Protein AF-A0A553FBD7-F1 (afdb_monomer_lite)

Structure (mmCIF, N/CA/C/O backbone):
data_AF-A0A553FBD7-F1
#
_entry.id   AF-A0A553FBD7-F1
#
loop_
_atom_site.group_PDB
_atom_site.id
_atom_site.type_symbol
_atom_site.label_atom_id
_atom_site.label_alt_id
_atom_site.label_comp_id
_atom_site.label_asym_id
_atom_site.label_entity_id
_atom_site.label_seq_id
_atom_site.pdbx_PDB_ins_code
_atom_site.Cartn_x
_atom_site.Cartn_y
_atom_site.Cartn_z
_atom_site.occupancy
_atom_site.B_iso_or_equiv
_atom_site.auth_seq_id
_atom_site.auth_comp_id
_atom_site.auth_asym_id
_atom_site.auth_atom_id
_atom_site.pdbx_PDB_model_num
ATOM 1 N N . MET A 1 1 ? -15.400 4.401 -86.426 1.00 43.72 1 MET A N 1
ATOM 2 C CA . MET A 1 1 ? -14.652 5.672 -86.326 1.00 43.72 1 MET A CA 1
ATOM 3 C C . MET A 1 1 ? -15.330 6.534 -85.265 1.00 43.72 1 MET A C 1
ATOM 5 O O . MET A 1 1 ? -16.521 6.773 -85.391 1.00 43.72 1 MET A O 1
ATOM 9 N N . ARG A 1 2 ? -14.550 6.979 -84.272 1.00 41.03 2 ARG A N 1
ATOM 10 C CA . ARG A 1 2 ? -14.804 8.046 -83.282 1.00 41.03 2 ARG A CA 1
ATOM 11 C C . ARG A 1 2 ? -15.586 7.714 -81.992 1.00 41.03 2 ARG A C 1
ATOM 13 O O . ARG A 1 2 ? -16.807 7.752 -81.924 1.00 41.03 2 ARG A O 1
ATOM 20 N N . ASN A 1 3 ? -14.761 7.459 -80.977 1.00 48.88 3 ASN A N 1
ATOM 21 C CA . ASN A 1 3 ? -14.985 7.420 -79.533 1.00 48.88 3 ASN A CA 1
ATOM 22 C C . ASN A 1 3 ? -15.608 8.721 -78.999 1.00 48.88 3 ASN A C 1
ATOM 24 O O . ASN A 1 3 ? -15.299 9.779 -79.537 1.00 48.88 3 ASN A O 1
ATOM 28 N N . ASN A 1 4 ? -16.365 8.633 -77.898 1.00 48.78 4 ASN A N 1
ATOM 29 C CA . ASN A 1 4 ? -16.537 9.690 -76.889 1.00 48.78 4 ASN A CA 1
ATOM 30 C C . ASN A 1 4 ? -17.040 9.047 -75.580 1.00 48.78 4 ASN A C 1
ATOM 32 O O . ASN A 1 4 ? -18.238 9.015 -75.315 1.00 48.78 4 ASN A O 1
ATOM 36 N N . HIS A 1 5 ? -16.126 8.521 -74.759 1.00 49.16 5 HIS A N 1
ATOM 37 C CA . HIS A 1 5 ? -16.413 8.247 -73.350 1.00 49.16 5 HIS A CA 1
ATOM 38 C C . HIS A 1 5 ? -15.813 9.381 -72.526 1.00 49.16 5 HIS A C 1
ATOM 40 O O . HIS A 1 5 ? -14.597 9.551 -72.460 1.00 49.16 5 HIS A O 1
ATOM 46 N N . LEU A 1 6 ? -16.711 10.194 -71.972 1.00 50.50 6 LEU A N 1
ATOM 47 C CA . LEU A 1 6 ? -16.426 11.280 -71.048 1.00 50.50 6 LEU A CA 1
ATOM 48 C C . LEU A 1 6 ? -15.720 10.688 -69.820 1.00 50.50 6 LEU A C 1
ATOM 50 O O . LEU A 1 6 ? -16.296 9.889 -69.083 1.00 50.50 6 LEU A O 1
ATOM 54 N N . GLY A 1 7 ? -14.446 11.035 -69.651 1.00 51.56 7 GLY A N 1
ATOM 55 C CA . GLY A 1 7 ? -13.654 10.629 -68.502 1.00 51.56 7 GLY A CA 1
ATOM 56 C C . GLY A 1 7 ? -14.164 11.307 -67.236 1.00 51.56 7 GLY A C 1
ATOM 57 O O . GLY A 1 7 ? -14.225 12.530 -67.166 1.00 51.56 7 GLY A O 1
ATOM 58 N N . SER A 1 8 ? -14.486 10.507 -66.225 1.00 52.03 8 SER A N 1
ATOM 59 C CA . SER A 1 8 ? -14.635 10.968 -64.848 1.00 52.03 8 SER A CA 1
ATOM 60 C C . SER A 1 8 ? -13.711 10.119 -63.984 1.00 52.03 8 SER A C 1
ATOM 62 O O . SER A 1 8 ? -14.117 9.115 -63.406 1.00 52.03 8 SER A O 1
ATOM 64 N N . PHE A 1 9 ? -12.426 10.477 -63.969 1.00 52.34 9 PHE A N 1
ATOM 65 C CA . PHE A 1 9 ? -11.450 9.889 -63.055 1.00 52.34 9 PHE A CA 1
ATOM 66 C C . PHE A 1 9 ? -11.519 10.683 -61.746 1.00 52.34 9 PHE A C 1
ATOM 68 O O . PHE A 1 9 ? -10.918 11.747 -61.610 1.00 52.34 9 PHE A O 1
ATOM 75 N N . LEU A 1 10 ? -12.332 10.200 -60.806 1.00 50.22 10 LEU A N 1
ATOM 76 C CA . LEU A 1 10 ? -12.401 10.739 -59.452 1.00 50.22 10 LEU A CA 1
ATOM 77 C C . LEU A 1 10 ? -11.116 10.315 -58.717 1.00 50.22 10 LEU A C 1
ATOM 79 O O . LEU A 1 10 ? -10.995 9.181 -58.258 1.00 50.22 10 LEU A O 1
ATOM 83 N N . LEU A 1 11 ? -10.120 11.201 -58.672 1.00 54.59 11 LEU A N 1
ATOM 84 C CA . LEU A 1 11 ? -8.867 10.971 -57.955 1.00 54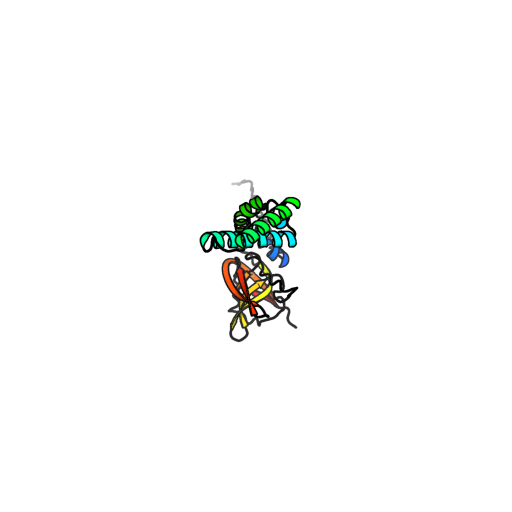.59 11 LEU A CA 1
ATOM 85 C C . LEU A 1 11 ? -9.118 11.140 -56.447 1.00 54.59 11 LEU A C 1
ATOM 87 O O . LEU A 1 11 ? -9.172 12.255 -55.931 1.00 54.59 11 LEU A O 1
ATOM 91 N N . LEU A 1 12 ? -9.308 10.025 -55.742 1.00 52.56 12 LEU A N 1
ATOM 92 C CA . LEU A 1 12 ? -9.477 9.993 -54.290 1.00 52.56 12 LEU A CA 1
ATOM 93 C C . LEU A 1 12 ? -8.092 10.129 -53.632 1.00 52.56 12 LEU A C 1
ATOM 95 O O . LEU A 1 12 ? -7.373 9.149 -53.447 1.00 52.56 12 LEU A O 1
ATOM 99 N N . VAL A 1 13 ? -7.678 11.365 -53.341 1.00 57.38 13 VAL A N 1
ATOM 100 C CA . VAL A 1 13 ? -6.434 11.652 -52.610 1.00 57.38 13 VAL A CA 1
ATOM 101 C C . VAL A 1 13 ? -6.654 11.315 -51.134 1.00 57.38 13 VAL A C 1
ATOM 103 O O . VAL A 1 13 ? -7.281 12.071 -50.395 1.00 57.38 13 VAL A O 1
ATOM 106 N N . LEU A 1 14 ? -6.159 10.152 -50.710 1.00 58.09 14 LEU A N 1
ATOM 107 C CA . LEU A 1 14 ? -6.142 9.731 -49.311 1.00 58.09 14 LEU A CA 1
ATOM 108 C C . LEU A 1 14 ? -5.058 10.541 -48.571 1.00 58.09 14 LEU A C 1
ATOM 110 O O . LEU A 1 14 ? -3.871 10.230 -48.647 1.00 58.09 14 LEU A O 1
ATOM 114 N N . LEU A 1 15 ? -5.452 11.620 -47.892 1.00 56.50 15 LEU A N 1
ATOM 115 C CA . LEU A 1 15 ? -4.576 12.374 -46.991 1.00 56.50 15 LEU A CA 1
ATOM 116 C C . LEU A 1 15 ? -4.227 11.494 -45.782 1.00 56.50 15 LEU A C 1
ATOM 118 O O . LEU A 1 15 ? -5.015 11.361 -44.848 1.00 56.50 15 LEU A O 1
ATOM 122 N N . ALA A 1 16 ? -3.041 10.885 -45.800 1.00 52.69 16 ALA A N 1
ATOM 123 C CA . ALA A 1 16 ? -2.461 10.248 -44.625 1.00 52.69 16 ALA A CA 1
ATOM 124 C C . ALA A 1 16 ? -2.089 11.341 -43.611 1.00 52.69 16 ALA A C 1
ATOM 126 O O . ALA A 1 16 ? -1.049 11.986 -43.728 1.00 52.69 16 ALA A O 1
ATOM 127 N N . ILE A 1 17 ? -2.965 11.587 -42.636 1.00 66.38 17 ILE A N 1
ATOM 128 C CA . ILE A 1 17 ? -2.656 12.457 -41.500 1.00 66.38 17 ILE A CA 1
ATOM 129 C C . ILE A 1 17 ? -1.634 11.706 -40.634 1.00 66.38 17 ILE A C 1
ATOM 131 O O . ILE A 1 17 ? -1.965 10.626 -40.134 1.00 66.38 17 ILE A O 1
ATOM 135 N N . PRO A 1 18 ? -0.405 12.219 -40.438 1.00 54.97 18 PRO A N 1
ATOM 136 C CA . PRO A 1 18 ? 0.529 11.598 -39.514 1.00 54.97 18 PRO A CA 1
ATOM 137 C C . PRO A 1 18 ? -0.070 11.664 -38.108 1.00 54.97 18 PRO A C 1
ATOM 139 O O . PRO A 1 18 ? -0.350 12.743 -37.585 1.00 54.97 18 PRO A O 1
ATOM 142 N N . GLN A 1 19 ? -0.295 10.502 -37.494 1.00 54.84 19 GLN A N 1
ATOM 143 C CA . GLN A 1 19 ? -0.687 10.440 -36.093 1.00 54.84 19 GLN A CA 1
ATOM 144 C C . GLN A 1 19 ? 0.526 10.832 -35.248 1.00 54.84 19 GLN A C 1
ATOM 146 O O . GLN A 1 19 ? 1.432 10.030 -35.019 1.00 54.84 19 GLN A O 1
ATOM 151 N N . ILE A 1 20 ? 0.565 12.093 -34.818 1.00 54.62 20 ILE A N 1
ATOM 152 C CA . ILE A 1 20 ? 1.552 12.575 -33.853 1.00 54.62 20 ILE A CA 1
ATOM 153 C C . ILE A 1 20 ? 1.262 11.855 -32.535 1.00 54.62 20 ILE A C 1
ATOM 155 O O . ILE A 1 20 ? 0.329 12.194 -31.810 1.00 54.62 20 ILE A O 1
ATOM 159 N N . SER A 1 21 ? 2.049 10.821 -32.244 1.00 56.66 21 SER A N 1
ATOM 160 C CA . SER A 1 21 ? 2.042 10.174 -30.936 1.00 56.66 21 SER A CA 1
ATOM 161 C C . SER A 1 21 ? 2.713 11.120 -29.947 1.00 56.66 21 SER A C 1
ATOM 163 O O . SER A 1 21 ? 3.937 11.239 -29.924 1.00 56.66 21 SER A O 1
ATOM 165 N N . PHE A 1 22 ? 1.919 11.837 -29.154 1.00 57.38 22 PHE A N 1
ATOM 166 C CA . PHE A 1 22 ? 2.447 12.621 -28.044 1.00 57.38 22 PHE A CA 1
ATOM 167 C C . PHE A 1 22 ? 3.024 11.659 -27.004 1.00 57.38 22 PHE A C 1
ATOM 169 O O . PHE A 1 22 ? 2.287 10.899 -26.372 1.00 57.38 22 PHE A O 1
ATOM 176 N N . ALA A 1 23 ? 4.346 11.683 -26.831 1.00 63.72 23 ALA A N 1
ATOM 177 C CA . ALA A 1 23 ? 4.987 10.995 -25.721 1.00 63.72 23 ALA A CA 1
ATOM 178 C C . ALA A 1 23 ? 4.385 11.536 -24.415 1.00 63.72 23 ALA A C 1
ATOM 180 O O . ALA A 1 23 ? 4.470 12.731 -24.129 1.00 63.72 23 ALA A O 1
ATOM 181 N N . THR A 1 24 ? 3.718 10.668 -23.654 1.00 69.81 24 THR A N 1
ATOM 182 C CA . THR A 1 24 ? 3.131 11.045 -22.362 1.00 69.81 24 THR A CA 1
ATOM 183 C C . THR A 1 24 ? 4.272 11.376 -21.401 1.00 69.81 24 THR A C 1
ATOM 185 O O . THR A 1 24 ? 5.220 10.594 -21.282 1.00 69.81 24 THR A O 1
ATOM 188 N N . SER A 1 25 ? 4.213 12.535 -20.739 1.00 85.44 25 SER A N 1
ATOM 189 C CA . SER A 1 25 ? 5.242 12.906 -19.763 1.00 85.44 25 SER A CA 1
ATOM 190 C C . SER A 1 25 ? 5.212 11.956 -18.562 1.00 85.44 25 SER A C 1
ATOM 192 O O . SER A 1 25 ? 4.173 11.374 -18.253 1.00 85.44 25 SER A O 1
ATOM 194 N N . SER A 1 26 ? 6.330 11.819 -17.843 1.00 89.81 26 SER A N 1
ATOM 195 C CA . SER A 1 26 ? 6.389 10.964 -16.645 1.00 89.81 26 SER A CA 1
ATOM 196 C C . SER A 1 26 ? 5.284 11.286 -15.630 1.00 89.81 26 SER A C 1
ATOM 198 O O . SER A 1 26 ? 4.612 10.387 -15.124 1.00 89.81 26 SER A O 1
ATOM 200 N N . GLU A 1 27 ? 5.045 12.574 -15.370 1.00 92.25 27 GLU A N 1
ATOM 201 C CA . GLU A 1 27 ? 4.007 13.009 -14.432 1.00 92.25 27 GLU A CA 1
ATOM 202 C C . GLU A 1 27 ? 2.607 12.597 -14.902 1.00 92.25 27 GLU A C 1
ATOM 204 O O . GLU A 1 27 ? 1.808 12.084 -14.119 1.00 92.25 27 GLU A O 1
ATOM 209 N N . GLN A 1 28 ? 2.326 12.752 -16.198 1.00 90.88 28 GLN A N 1
ATOM 210 C CA . GLN A 1 28 ? 1.065 12.299 -16.780 1.00 90.88 28 GLN A CA 1
ATOM 211 C C . GLN A 1 28 ? 0.923 10.777 -16.695 1.00 90.88 28 GLN A C 1
ATOM 213 O O . GLN A 1 28 ? -0.177 10.294 -16.432 1.00 90.88 28 GLN A O 1
ATOM 218 N N . THR A 1 29 ? 2.005 10.013 -16.878 1.00 93.69 29 THR A N 1
ATOM 219 C CA . THR A 1 29 ? 1.955 8.554 -16.730 1.00 93.69 29 THR A CA 1
ATOM 220 C C . THR A 1 29 ? 1.566 8.166 -15.304 1.00 93.69 29 THR A C 1
ATOM 222 O O . THR A 1 29 ? 0.613 7.409 -15.137 1.00 93.69 29 THR A O 1
ATOM 225 N N . TRP A 1 30 ? 2.211 8.732 -14.275 1.00 96.25 30 TRP A N 1
ATOM 226 C CA . TRP A 1 30 ? 1.876 8.455 -12.869 1.00 96.25 30 TRP A CA 1
ATOM 227 C C . TRP A 1 30 ? 0.417 8.762 -12.523 1.00 96.25 30 TRP A C 1
ATOM 229 O O . TRP A 1 30 ? -0.231 7.986 -11.813 1.00 96.25 30 TRP A O 1
ATOM 239 N N . GLN A 1 31 ? -0.111 9.876 -13.036 1.00 94.38 31 GLN A N 1
ATOM 240 C CA . GLN A 1 31 ? -1.514 10.249 -12.855 1.00 94.38 31 GLN A CA 1
ATOM 241 C C . GLN A 1 31 ? -2.451 9.244 -13.531 1.00 94.38 31 GLN A C 1
ATOM 243 O O . GLN A 1 31 ? -3.414 8.797 -12.909 1.00 94.38 31 GLN A O 1
ATOM 248 N N . LYS A 1 32 ? -2.131 8.832 -14.763 1.00 94.62 32 LYS A N 1
ATOM 249 C CA . LYS A 1 32 ? -2.925 7.866 -15.528 1.00 94.62 32 LYS A CA 1
ATOM 250 C C . LYS A 1 32 ? -2.860 6.438 -14.988 1.00 94.62 32 LYS A C 1
ATOM 252 O O . LYS A 1 32 ? -3.741 5.658 -15.327 1.00 94.62 32 LYS A O 1
ATOM 257 N N . LEU A 1 33 ? -1.889 6.065 -14.152 1.00 95.81 33 LEU A N 1
ATOM 258 C CA . LEU A 1 33 ? -1.901 4.735 -13.524 1.00 95.81 33 LEU A CA 1
ATOM 259 C C . LEU A 1 33 ? -3.119 4.531 -12.609 1.00 95.81 33 LEU A C 1
ATOM 261 O O . LEU A 1 33 ? -3.539 3.393 -12.393 1.00 95.81 33 LEU A O 1
ATOM 265 N N . ARG A 1 34 ? -3.702 5.608 -12.068 1.00 94.50 34 ARG A N 1
ATOM 266 C CA . ARG A 1 34 ? -4.952 5.505 -11.314 1.00 94.50 34 ARG A CA 1
ATOM 267 C C . ARG A 1 34 ? -6.128 5.397 -12.289 1.00 94.50 34 ARG A C 1
ATOM 269 O O . ARG A 1 34 ? -6.266 6.257 -13.159 1.00 94.50 34 ARG A O 1
ATOM 276 N N . PRO A 1 35 ? -6.996 4.386 -12.151 1.00 92.25 35 PRO A N 1
ATOM 277 C CA . PRO A 1 35 ? -8.211 4.317 -12.942 1.00 92.25 35 PRO A CA 1
ATOM 278 C C . PRO A 1 35 ? -9.199 5.400 -12.519 1.00 92.25 35 PRO A C 1
ATOM 280 O O . PRO A 1 35 ? -9.228 5.839 -11.366 1.00 92.25 35 PRO A O 1
ATOM 283 N N . ASN A 1 36 ? -10.071 5.775 -13.449 1.00 90.06 36 ASN A N 1
ATOM 284 C CA . ASN A 1 36 ? -11.226 6.597 -13.133 1.00 90.06 36 ASN A CA 1
ATOM 285 C C . ASN A 1 36 ? -12.314 5.724 -12.490 1.00 90.06 36 ASN A C 1
ATOM 287 O O . ASN A 1 36 ? -13.050 5.020 -13.181 1.00 90.06 36 ASN A O 1
ATOM 291 N N . LEU A 1 37 ? -12.388 5.739 -11.161 1.00 89.06 37 LEU A N 1
ATOM 292 C CA . LEU A 1 37 ? -13.412 5.034 -10.393 1.00 89.06 37 LEU A CA 1
ATOM 293 C C . LEU A 1 37 ? -14.441 6.021 -9.855 1.00 89.06 37 LEU A C 1
ATOM 295 O O . LEU A 1 37 ? -14.104 7.144 -9.478 1.00 89.06 37 LEU A O 1
ATOM 299 N N . ALA A 1 38 ? -15.694 5.576 -9.756 1.00 88.88 38 ALA A N 1
ATOM 300 C CA . ALA A 1 38 ? -16.724 6.358 -9.091 1.00 88.88 38 ALA A CA 1
ATOM 301 C C . ALA A 1 38 ? -16.301 6.656 -7.638 1.00 88.88 38 ALA A C 1
ATOM 303 O O . ALA A 1 38 ? -15.840 5.743 -6.938 1.00 88.88 38 ALA A O 1
ATOM 304 N N . PRO A 1 39 ? -16.455 7.905 -7.162 1.00 88.56 39 PRO A N 1
ATOM 305 C CA . PRO A 1 39 ? -16.140 8.235 -5.784 1.00 88.56 39 PRO A CA 1
ATOM 306 C C . PRO A 1 39 ? -17.033 7.421 -4.846 1.00 88.56 39 PRO A C 1
ATOM 308 O O . PRO A 1 39 ? -18.216 7.205 -5.115 1.00 88.56 39 PRO A O 1
ATOM 311 N N . PHE A 1 40 ? -16.470 6.982 -3.726 1.00 91.25 40 PHE A N 1
ATOM 312 C CA . PHE A 1 40 ? -17.224 6.340 -2.657 1.00 91.25 40 PHE A CA 1
ATOM 313 C C . PHE A 1 40 ? -17.091 7.152 -1.373 1.00 91.25 40 PHE A C 1
ATOM 315 O O . PHE A 1 40 ? -16.067 7.799 -1.135 1.00 91.25 40 PHE A O 1
ATOM 322 N N . ASN A 1 41 ? -18.138 7.123 -0.549 1.00 92.75 41 ASN A N 1
ATOM 323 C CA . ASN A 1 41 ? -18.107 7.784 0.744 1.00 92.75 41 ASN A CA 1
ATOM 324 C C . ASN A 1 41 ? -17.198 7.008 1.701 1.00 92.75 41 ASN A C 1
ATOM 326 O O . ASN A 1 41 ? -17.392 5.814 1.929 1.00 92.75 41 ASN A O 1
ATOM 330 N N . ASP A 1 42 ? -16.228 7.708 2.270 1.00 95.19 42 ASP A N 1
ATOM 331 C CA . ASP A 1 42 ? -15.305 7.178 3.259 1.00 95.19 42 ASP A CA 1
ATOM 332 C C . ASP A 1 42 ? -15.442 8.021 4.534 1.00 95.19 42 ASP A C 1
ATOM 334 O O . ASP A 1 42 ? -14.772 9.050 4.662 1.00 95.19 42 ASP A O 1
ATOM 338 N N . PRO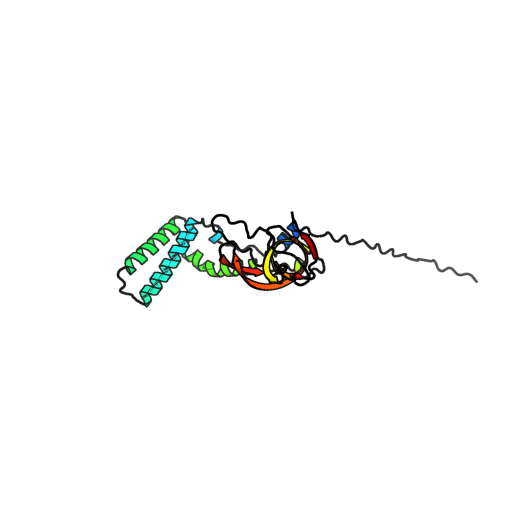 A 1 43 ? -16.335 7.633 5.463 1.00 95.88 43 PRO A N 1
ATOM 339 C CA . PRO A 1 43 ? -16.631 8.439 6.645 1.00 95.88 43 PRO A CA 1
ATOM 340 C C . PRO A 1 43 ? -15.419 8.596 7.573 1.00 95.88 43 PRO A C 1
ATOM 342 O O . PRO A 1 43 ? -15.354 9.556 8.331 1.00 95.88 43 PRO A O 1
ATOM 345 N N . PHE A 1 44 ? -14.416 7.718 7.476 1.00 96.62 44 PHE A N 1
ATOM 346 C CA . PHE A 1 44 ? -13.196 7.822 8.277 1.00 96.62 44 PHE A CA 1
ATOM 347 C C . PHE A 1 44 ? -12.304 8.992 7.847 1.00 96.62 44 PHE A C 1
ATOM 349 O O . PHE A 1 44 ? -11.514 9.467 8.653 1.00 96.62 44 PHE A O 1
ATOM 356 N N . LYS A 1 45 ? -12.428 9.490 6.606 1.00 94.81 45 LYS A N 1
ATOM 357 C CA . LYS A 1 45 ? -11.678 10.676 6.144 1.00 94.81 45 LYS A CA 1
ATOM 358 C C . LYS A 1 45 ? -12.146 11.981 6.785 1.00 94.81 45 LYS A C 1
ATOM 360 O O . LYS A 1 45 ? -11.462 12.989 6.658 1.00 94.81 45 LYS A O 1
ATOM 365 N N . GLN A 1 46 ? -13.321 11.975 7.408 1.00 94.12 46 GLN A N 1
ATOM 366 C CA . GLN A 1 46 ? -13.886 13.141 8.089 1.00 94.12 46 GLN A CA 1
ATOM 367 C C . GLN A 1 46 ? -13.427 13.226 9.550 1.00 94.12 46 GLN A C 1
ATOM 369 O O . GLN A 1 46 ? -13.654 14.244 10.196 1.00 94.12 46 GLN A O 1
ATOM 374 N N . LEU A 1 47 ? -12.792 12.168 10.062 1.00 96.19 47 LEU A N 1
ATOM 375 C CA . LEU A 1 47 ? -12.288 12.108 11.425 1.00 96.19 47 LEU A CA 1
ATOM 376 C C . LEU A 1 47 ? -10.889 12.716 11.506 1.00 96.19 47 LEU A C 1
ATOM 378 O O . LEU A 1 47 ? -10.045 12.519 10.630 1.00 96.19 47 LEU A O 1
ATOM 382 N N . THR A 1 48 ? -10.639 13.431 12.594 1.00 96.50 48 THR A N 1
ATOM 383 C CA . THR A 1 48 ? -9.297 13.877 12.974 1.00 96.50 48 THR A CA 1
ATOM 384 C C . THR A 1 48 ? -8.466 12.708 13.511 1.00 96.50 48 THR A C 1
ATOM 386 O O . THR A 1 48 ? -9.011 11.669 13.885 1.00 96.50 48 THR A O 1
ATOM 389 N N . GLN A 1 49 ? -7.142 12.873 13.590 1.00 93.81 49 GLN A N 1
ATOM 390 C CA . GLN A 1 49 ? -6.271 11.832 14.145 1.00 93.81 49 GLN A CA 1
ATOM 391 C C . GLN A 1 49 ? -6.659 11.433 15.586 1.00 93.81 49 GLN A C 1
ATOM 393 O O . GLN A 1 49 ? -6.840 10.239 15.801 1.00 93.81 49 GLN A O 1
ATOM 398 N N . PRO A 1 50 ? -6.910 12.366 16.533 1.00 96.00 50 PRO A N 1
ATOM 399 C CA . PRO A 1 50 ? -7.365 11.990 17.876 1.00 96.00 50 PRO A CA 1
ATOM 400 C C . PRO A 1 50 ? -8.664 11.175 17.873 1.00 96.00 50 PRO A C 1
ATOM 402 O O . PRO A 1 50 ? -8.783 10.196 18.594 1.00 96.00 50 PRO A O 1
ATOM 405 N N . GLN A 1 51 ? -9.616 11.516 17.000 1.00 97.00 51 GLN A N 1
ATOM 406 C CA . GLN A 1 51 ? -10.878 10.777 16.877 1.00 97.00 51 GLN A CA 1
ATOM 407 C C . GLN A 1 51 ? -10.684 9.367 16.306 1.00 97.00 51 GLN A C 1
ATOM 409 O O . GLN A 1 51 ? -11.401 8.440 16.683 1.00 97.00 51 GLN A O 1
ATOM 414 N N . LEU A 1 52 ? -9.729 9.192 15.386 1.00 96.25 52 LEU A N 1
ATOM 415 C CA . LEU A 1 52 ? -9.339 7.872 14.891 1.00 96.25 52 LEU A CA 1
ATOM 416 C C . LEU A 1 52 ? -8.655 7.047 15.984 1.00 96.25 52 LEU A C 1
ATOM 418 O O . LEU A 1 52 ? -8.932 5.851 16.085 1.00 96.25 52 LEU A O 1
ATOM 422 N N . ASP A 1 53 ? -7.809 7.676 16.800 1.00 95.94 53 ASP A N 1
ATOM 423 C CA . ASP A 1 53 ? -7.125 7.028 17.921 1.00 95.94 53 ASP A CA 1
ATOM 424 C C . ASP A 1 53 ? -8.135 6.580 18.989 1.00 95.94 53 ASP A C 1
ATOM 426 O O . ASP A 1 53 ? -8.111 5.422 19.410 1.00 95.94 53 ASP A O 1
ATOM 430 N N . ASP A 1 54 ? -9.089 7.443 19.347 1.00 97.12 54 ASP A N 1
ATOM 431 C CA . ASP A 1 54 ? -10.182 7.136 20.276 1.00 97.12 54 ASP A CA 1
ATOM 432 C C . ASP A 1 54 ? -11.078 6.008 19.750 1.00 97.12 54 ASP A C 1
ATOM 434 O O . ASP A 1 54 ? -11.402 5.069 20.479 1.00 97.12 54 ASP A O 1
ATOM 438 N N . LEU A 1 55 ? -11.440 6.034 18.462 1.00 97.06 55 LEU A N 1
ATOM 439 C CA . LEU A 1 55 ? -12.190 4.945 17.833 1.00 97.06 55 LEU A CA 1
ATOM 440 C C . LEU A 1 55 ? -11.395 3.630 17.846 1.00 97.06 55 LEU A C 1
ATOM 442 O O . LEU A 1 55 ? -11.961 2.565 18.098 1.00 97.06 55 LEU A O 1
ATOM 446 N N . GLY A 1 56 ? -10.088 3.692 17.582 1.00 95.94 56 GLY A N 1
ATOM 447 C CA . GLY A 1 56 ? -9.191 2.542 17.670 1.00 95.94 56 GLY A CA 1
ATOM 448 C C . GLY A 1 56 ? -9.139 1.971 19.085 1.00 95.94 56 GLY A C 1
ATOM 449 O O . GLY A 1 56 ? -9.259 0.759 19.271 1.00 95.94 56 GLY A O 1
ATOM 450 N N . TYR A 1 57 ? -9.047 2.843 20.089 1.00 97.38 57 TYR A N 1
ATOM 451 C CA . TYR A 1 57 ? -9.052 2.446 21.489 1.00 97.38 57 TYR A CA 1
ATOM 452 C C . TYR A 1 57 ? -10.393 1.838 21.920 1.00 97.38 57 TYR A C 1
ATOM 454 O O . TYR A 1 57 ? -10.413 0.824 22.619 1.00 97.38 57 TYR A O 1
ATOM 462 N N . PHE A 1 58 ? -11.515 2.380 21.439 1.00 97.50 58 PHE A N 1
ATOM 463 C CA . PHE A 1 58 ? -12.842 1.801 21.649 1.00 97.50 58 PHE A CA 1
ATOM 464 C C . PHE A 1 58 ? -12.936 0.369 21.103 1.00 97.50 58 PHE A C 1
ATOM 466 O O . PHE A 1 58 ? -13.451 -0.525 21.780 1.00 97.50 58 PHE A O 1
ATOM 473 N N . VAL A 1 59 ? -12.427 0.128 19.890 1.00 96.19 59 VAL A N 1
ATOM 474 C CA . VAL A 1 59 ? -12.403 -1.216 19.290 1.00 96.19 59 VAL A CA 1
ATOM 475 C C . VAL A 1 59 ? -11.559 -2.172 20.130 1.00 96.19 59 VAL A C 1
ATOM 477 O O . VAL A 1 59 ? -12.039 -3.255 20.452 1.00 96.19 59 VAL A O 1
ATOM 480 N N . ALA A 1 60 ? -10.359 -1.758 20.547 1.00 96.50 60 ALA A N 1
ATOM 481 C CA . ALA A 1 60 ? -9.487 -2.584 21.381 1.00 96.50 60 ALA A CA 1
ATOM 482 C C . ALA A 1 60 ? -10.156 -2.961 22.716 1.00 96.50 60 ALA A C 1
ATOM 484 O O . ALA A 1 60 ? -10.185 -4.132 23.084 1.00 96.50 60 ALA A O 1
ATOM 485 N N . LEU A 1 61 ? -10.792 -1.995 23.395 1.00 97.06 61 LEU A N 1
ATOM 486 C CA . LEU A 1 61 ? -11.578 -2.264 24.604 1.00 97.06 61 LEU A CA 1
ATOM 487 C C . LEU A 1 61 ? -12.713 -3.261 24.344 1.00 97.06 61 LEU A C 1
ATOM 489 O O . LEU A 1 61 ? -12.955 -4.140 25.166 1.00 97.06 61 LEU A O 1
ATOM 493 N N . SER A 1 62 ? -13.405 -3.134 23.210 1.00 95.75 62 SER A N 1
ATOM 494 C CA . SER A 1 62 ? -14.509 -4.027 22.838 1.00 95.75 62 SER A CA 1
ATOM 495 C C . SER A 1 62 ? -14.037 -5.475 22.658 1.00 95.75 62 SER A C 1
ATOM 497 O O . SER A 1 62 ? -14.699 -6.410 23.117 1.00 95.75 62 SER A O 1
ATOM 499 N N . GLU A 1 63 ? -12.886 -5.658 22.007 1.00 95.69 63 GLU A N 1
ATOM 500 C CA . GLU A 1 63 ? -12.251 -6.962 21.794 1.00 95.69 63 GLU A CA 1
ATOM 501 C C . GLU A 1 63 ? -11.775 -7.570 23.123 1.00 95.69 63 GLU A C 1
ATOM 503 O O . GLU A 1 63 ? -12.108 -8.721 23.418 1.00 95.69 63 GLU A O 1
ATOM 508 N N . ASP A 1 64 ? -11.101 -6.782 23.967 1.00 95.69 64 ASP A N 1
ATOM 509 C CA . ASP A 1 64 ? -10.641 -7.205 25.295 1.00 95.69 64 ASP A CA 1
ATOM 510 C C . ASP A 1 64 ? -11.807 -7.624 26.201 1.00 95.69 64 ASP A C 1
ATOM 512 O O . ASP A 1 64 ? -11.759 -8.679 26.836 1.00 95.69 64 ASP A O 1
ATOM 516 N N . ILE A 1 65 ? -12.877 -6.823 26.253 1.00 97.25 65 ILE A N 1
ATOM 517 C CA . ILE A 1 65 ? -14.077 -7.122 27.047 1.00 97.25 65 ILE A CA 1
ATOM 518 C C . ILE A 1 65 ? -14.699 -8.439 26.580 1.00 97.25 65 ILE A C 1
ATOM 520 O O . ILE A 1 65 ? -14.939 -9.314 27.410 1.00 97.25 65 ILE A O 1
ATOM 524 N N . THR A 1 66 ? -14.897 -8.608 25.268 1.00 96.56 66 THR A N 1
ATOM 525 C CA . THR A 1 66 ? -15.480 -9.831 24.691 1.00 96.56 66 THR A CA 1
ATOM 526 C C . THR A 1 66 ? -14.635 -11.062 25.034 1.00 96.56 66 THR A C 1
ATOM 528 O O . THR A 1 66 ? -15.159 -12.102 25.444 1.00 96.56 66 THR A O 1
ATOM 531 N N . LEU A 1 67 ? -13.309 -10.947 24.908 1.00 96.19 67 LEU A N 1
ATOM 532 C CA . LEU A 1 67 ? -12.378 -12.021 25.238 1.00 96.19 67 LEU A CA 1
ATOM 533 C C . LEU A 1 67 ? -12.448 -12.385 26.727 1.00 96.19 67 LEU A C 1
ATOM 535 O O . LEU A 1 67 ? -12.608 -13.560 27.066 1.00 96.19 67 LEU A O 1
ATOM 539 N N . ILE A 1 68 ? -12.387 -11.391 27.617 1.00 96.50 68 ILE A N 1
ATOM 540 C CA . ILE A 1 68 ? -12.447 -11.586 29.071 1.00 96.50 68 ILE A CA 1
ATOM 541 C C . ILE A 1 68 ? -13.783 -12.196 29.490 1.00 96.50 68 ILE A C 1
ATOM 543 O O . ILE A 1 68 ? -13.792 -13.114 30.303 1.00 96.50 68 ILE A O 1
ATOM 547 N N . GLU A 1 69 ? -14.907 -11.744 28.938 1.00 96.12 69 GLU A N 1
ATOM 548 C CA . GLU A 1 69 ? -16.220 -12.329 29.230 1.00 96.12 69 GLU A CA 1
ATOM 549 C C . GLU A 1 69 ? -16.277 -13.816 28.879 1.00 96.12 69 GLU A C 1
ATOM 551 O O . GLU A 1 69 ? -16.859 -14.604 29.625 1.00 96.12 69 GLU A O 1
ATOM 556 N N . SER A 1 70 ? -15.628 -14.209 27.780 1.00 95.75 70 SER A N 1
ATOM 557 C CA . SER A 1 70 ? -15.590 -15.604 27.343 1.00 95.75 70 SER A CA 1
ATOM 558 C C . SER A 1 70 ? -14.630 -16.487 28.154 1.00 95.75 70 SER A C 1
ATOM 560 O O . SER A 1 70 ? -14.921 -17.663 28.363 1.00 95.75 70 SER A O 1
ATOM 562 N N . GLN A 1 71 ? -13.498 -15.948 28.625 1.00 96.06 71 GLN A N 1
ATOM 563 C CA . GLN A 1 71 ? -12.413 -16.742 29.228 1.00 96.06 71 GLN A CA 1
ATOM 564 C C . GLN A 1 71 ? -12.276 -16.574 30.745 1.00 96.06 71 GLN A C 1
ATOM 566 O O . GLN A 1 71 ? -11.856 -17.495 31.444 1.00 96.06 71 GLN A O 1
ATOM 571 N N . ALA A 1 72 ? -12.605 -15.397 31.268 1.00 94.56 72 ALA A N 1
ATOM 572 C CA . ALA A 1 72 ? -12.424 -15.016 32.663 1.00 94.56 72 ALA A CA 1
ATOM 573 C C . ALA A 1 72 ? -13.551 -14.071 33.135 1.00 94.56 72 ALA A C 1
ATOM 575 O O . ALA A 1 72 ? -13.277 -12.947 33.560 1.00 94.56 72 ALA A O 1
ATOM 576 N N . PRO A 1 73 ? -14.824 -14.512 33.132 1.00 90.06 73 PRO A N 1
ATOM 577 C CA . PRO A 1 73 ? -15.972 -13.649 33.438 1.00 90.06 73 PRO A CA 1
ATOM 578 C C . PRO A 1 73 ? -15.931 -13.029 34.847 1.00 90.06 73 PRO A C 1
ATOM 580 O O . PRO A 1 73 ? -16.528 -11.984 35.085 1.00 90.06 73 PRO A O 1
ATOM 583 N N . ASN A 1 74 ? -15.183 -13.634 35.777 1.00 93.81 74 ASN A N 1
ATOM 584 C CA . ASN A 1 74 ? -14.976 -13.130 37.141 1.00 93.81 74 ASN A CA 1
ATOM 585 C C . ASN A 1 74 ? -13.750 -12.203 37.276 1.00 93.81 74 ASN A C 1
ATOM 587 O O . ASN A 1 74 ? -13.290 -11.930 38.390 1.00 93.81 74 ASN A O 1
ATOM 591 N N . TYR A 1 75 ? -13.169 -11.747 36.164 1.00 94.75 75 TYR A N 1
ATOM 592 C CA . TYR A 1 75 ? -12.032 -10.837 36.185 1.00 94.75 75 TYR A CA 1
ATOM 593 C C . TYR A 1 75 ? -12.415 -9.504 36.839 1.00 94.75 75 TYR A C 1
ATOM 595 O O . TYR A 1 75 ? -13.292 -8.782 36.369 1.00 94.75 75 TYR A O 1
ATOM 603 N N . LYS A 1 76 ? -11.720 -9.151 37.928 1.00 95.19 76 LYS A N 1
ATOM 604 C CA . LYS A 1 76 ? -12.088 -8.023 38.803 1.00 95.19 76 LYS A CA 1
ATOM 605 C C . LYS A 1 76 ? -12.171 -6.666 38.095 1.00 95.19 76 LYS A C 1
ATOM 607 O O . LYS A 1 76 ? -12.923 -5.814 38.553 1.00 95.19 76 LYS A O 1
ATOM 612 N N . LYS A 1 77 ? -11.413 -6.454 37.011 1.00 94.38 77 LYS A N 1
ATOM 613 C CA . LYS A 1 77 ? -11.414 -5.181 36.268 1.00 94.38 77 LYS A CA 1
ATOM 614 C C . LYS A 1 77 ? -12.414 -5.137 35.110 1.00 94.38 77 LYS A C 1
ATOM 616 O O . LYS A 1 77 ? -12.542 -4.095 34.479 1.00 94.38 77 LYS A O 1
ATOM 621 N N . LEU A 1 78 ? -13.143 -6.219 34.827 1.00 94.88 78 LEU A N 1
ATOM 622 C CA . LEU A 1 78 ? -14.135 -6.234 33.746 1.00 94.88 78 LEU A CA 1
ATOM 623 C C . LEU A 1 78 ? -15.180 -5.099 33.870 1.00 94.88 78 LEU A C 1
ATOM 625 O O . LEU A 1 78 ? -15.444 -4.444 32.861 1.00 94.88 78 LEU A O 1
ATOM 629 N N . PRO A 1 79 ? -15.730 -4.779 35.063 1.00 96.25 79 PRO A N 1
ATOM 630 C CA . PRO A 1 79 ? -16.638 -3.638 35.209 1.00 96.25 79 PRO A CA 1
ATOM 631 C C . PRO A 1 79 ? -15.984 -2.287 34.887 1.00 96.25 79 PRO A C 1
ATOM 633 O O . PRO A 1 79 ? -16.614 -1.435 34.269 1.00 96.25 79 PRO A O 1
ATOM 636 N N . GLU A 1 80 ? -14.717 -2.095 35.268 1.00 96.44 80 GLU A N 1
ATOM 637 C CA . GLU A 1 80 ? -13.956 -0.869 34.989 1.00 96.44 80 GLU A CA 1
ATOM 638 C C . GLU A 1 80 ? -13.741 -0.679 33.481 1.00 96.44 80 GLU A C 1
ATOM 640 O O . GLU A 1 80 ? -13.954 0.415 32.960 1.00 96.44 80 GLU A O 1
ATOM 645 N N . LEU A 1 81 ? -13.393 -1.753 32.761 1.00 96.81 81 LEU A N 1
ATOM 646 C CA . LEU A 1 81 ? -13.225 -1.722 31.304 1.00 96.81 81 LEU A CA 1
ATOM 647 C C . LEU A 1 81 ? -14.528 -1.344 30.591 1.00 96.81 81 LEU A C 1
ATOM 649 O O . LEU A 1 81 ? -14.513 -0.482 29.714 1.00 96.81 81 LEU A O 1
ATOM 653 N N . LYS A 1 82 ? -15.659 -1.928 31.007 1.00 96.75 82 LYS A N 1
ATOM 654 C CA . LYS A 1 82 ? -16.984 -1.591 30.462 1.00 96.75 82 LYS A CA 1
ATOM 655 C C . LYS A 1 82 ? -17.357 -0.133 30.712 1.00 96.75 82 LYS A C 1
ATOM 657 O O . LYS A 1 82 ? -17.828 0.536 29.801 1.00 96.75 82 LYS A O 1
ATOM 662 N N . LEU A 1 83 ? -17.111 0.383 31.919 1.00 97.62 83 LEU A N 1
ATOM 663 C CA . LEU A 1 83 ? -17.336 1.800 32.219 1.00 97.62 83 LEU A CA 1
ATOM 664 C C . LEU A 1 83 ? -16.486 2.706 31.324 1.00 97.62 83 LEU A C 1
ATOM 666 O O . LEU A 1 83 ? -16.988 3.706 30.814 1.00 97.62 83 LEU A O 1
ATOM 670 N N . LYS A 1 84 ? -15.222 2.338 31.094 1.00 97.31 84 LYS A N 1
ATOM 671 C CA . LYS A 1 84 ? -14.315 3.091 30.225 1.00 97.31 84 LYS A CA 1
ATOM 672 C C . LYS A 1 84 ? -14.774 3.086 28.766 1.00 97.31 84 LYS A C 1
ATOM 674 O O . LYS A 1 84 ? -14.749 4.131 28.125 1.00 97.31 84 LYS A O 1
ATOM 679 N N . GLN A 1 85 ? -15.227 1.937 28.265 1.00 97.75 85 GLN A N 1
ATOM 680 C CA . GLN A 1 85 ? -15.796 1.805 26.924 1.00 97.75 85 GLN A CA 1
ATOM 681 C C . GLN A 1 85 ? -17.044 2.687 26.761 1.00 97.75 85 GLN A C 1
ATOM 683 O O . GLN A 1 85 ? -17.116 3.453 25.804 1.00 97.75 85 GLN A O 1
ATOM 688 N N . THR A 1 86 ? -17.985 2.640 27.711 1.00 97.44 86 THR A N 1
ATOM 689 C CA . THR A 1 86 ? -19.199 3.473 27.683 1.00 97.44 86 THR A CA 1
ATOM 690 C C . THR A 1 86 ? -18.870 4.964 27.722 1.00 97.44 86 THR A C 1
ATOM 692 O O . THR A 1 86 ? -19.451 5.737 26.965 1.00 97.44 86 THR A O 1
ATOM 695 N N . ALA A 1 87 ? -17.931 5.382 28.576 1.00 97.44 87 ALA A N 1
ATOM 696 C CA . ALA A 1 87 ? -17.511 6.780 28.655 1.00 97.44 87 ALA A CA 1
ATOM 697 C C . ALA A 1 87 ? -16.886 7.261 27.335 1.00 97.44 87 ALA A C 1
ATOM 699 O O . ALA A 1 87 ? -17.189 8.357 26.873 1.00 97.44 87 ALA A O 1
ATOM 700 N N . LEU A 1 88 ? -16.064 6.422 26.700 1.00 97.44 88 LEU A N 1
ATOM 701 C CA . LEU A 1 88 ? -15.460 6.724 25.404 1.00 97.44 88 LEU A CA 1
ATOM 702 C C . LEU A 1 88 ? -16.500 6.791 24.278 1.00 97.44 88 LEU A C 1
ATOM 704 O O . LEU A 1 88 ? -16.419 7.665 23.420 1.00 97.44 88 LEU A O 1
ATOM 708 N N . GLU A 1 89 ? -17.506 5.911 24.289 1.00 97.12 89 GLU A N 1
ATOM 709 C CA . GLU A 1 89 ? -18.617 5.991 23.336 1.00 97.12 89 GLU A CA 1
ATOM 710 C C . GLU A 1 89 ? -19.396 7.300 23.491 1.00 97.12 89 GLU A C 1
ATOM 712 O O . GLU A 1 89 ? -19.697 7.954 22.495 1.00 97.12 89 GLU A O 1
ATOM 717 N N . GLN A 1 90 ? -19.695 7.704 24.730 1.00 97.38 90 GLN A N 1
ATOM 718 C CA . GLN A 1 90 ? -20.387 8.961 25.024 1.00 97.38 90 GLN A CA 1
ATOM 719 C C . GLN A 1 90 ? -19.575 10.180 24.580 1.00 97.38 90 GLN A C 1
ATOM 721 O O . GLN A 1 90 ? -20.139 11.111 24.005 1.00 97.38 90 GLN A O 1
ATOM 726 N N . GLU A 1 91 ? -18.259 10.160 24.796 1.00 97.31 91 GLU A N 1
ATOM 727 C CA . GLU A 1 91 ? -17.350 11.213 24.343 1.00 97.31 91 GLU A CA 1
ATOM 728 C C . GLU A 1 91 ? -17.382 11.341 22.814 1.00 97.31 91 GLU A C 1
ATOM 730 O O . GLU A 1 91 ? -17.670 12.416 22.288 1.00 97.31 91 GLU A O 1
ATOM 735 N N . LEU A 1 92 ? -17.208 10.230 22.091 1.00 97.25 92 LEU A N 1
ATOM 736 C CA . LEU A 1 92 ? -17.301 10.197 20.629 1.00 97.25 92 LEU A CA 1
ATOM 737 C C . LEU A 1 92 ? -18.678 10.681 20.138 1.00 97.25 92 LEU A C 1
ATOM 739 O O . LEU A 1 92 ? -18.763 11.508 19.226 1.00 97.25 92 LEU A O 1
ATOM 743 N N . GLN A 1 93 ? -19.768 10.247 20.773 1.00 97.19 93 GLN A N 1
ATOM 744 C CA . GLN A 1 93 ? -21.120 10.703 20.436 1.00 97.19 93 GLN A CA 1
ATOM 745 C C . GLN A 1 93 ? -21.303 12.212 20.652 1.00 97.19 93 GLN A C 1
ATOM 747 O O . GLN A 1 93 ? -21.934 12.864 19.818 1.00 97.19 93 GLN A O 1
ATOM 752 N N . SER A 1 94 ? -20.722 12.788 21.711 1.00 97.50 94 SER A N 1
ATOM 753 C CA . SER A 1 94 ? -20.764 14.237 21.970 1.00 97.50 94 SER A CA 1
ATOM 754 C C . SER A 1 94 ? -20.076 15.056 20.868 1.00 97.50 94 SER A C 1
ATOM 756 O O . SER A 1 94 ? -20.456 16.194 20.595 1.00 97.50 94 SER A O 1
ATOM 758 N N . GLN A 1 95 ? -19.129 14.433 20.161 1.00 96.88 95 GLN A N 1
ATOM 759 C CA . GLN A 1 95 ? -18.439 14.978 18.992 1.00 96.88 95 GLN A CA 1
ATOM 760 C C . GLN A 1 95 ? -19.169 14.671 17.669 1.00 96.88 95 GLN A C 1
ATOM 762 O O . GLN A 1 95 ? -18.614 14.881 16.591 1.00 96.88 95 GLN A O 1
ATOM 767 N N . ASN A 1 96 ? -20.422 14.201 17.726 1.00 96.50 96 ASN A N 1
ATOM 768 C CA . ASN A 1 96 ? -21.233 13.750 16.587 1.00 96.50 96 ASN A CA 1
ATOM 769 C C . ASN A 1 96 ? -20.660 12.527 15.845 1.00 96.50 96 ASN A C 1
ATOM 771 O O . ASN A 1 96 ? -20.954 12.312 14.666 1.00 96.50 96 ASN A O 1
ATOM 775 N N . ILE A 1 97 ? -19.867 11.696 16.524 1.00 97.56 97 ILE A N 1
ATOM 776 C CA . ILE A 1 97 ? -19.308 10.470 15.956 1.00 97.56 97 ILE A CA 1
ATOM 777 C C . ILE A 1 97 ? -20.207 9.290 16.315 1.00 97.56 97 ILE A C 1
ATOM 779 O O . ILE A 1 97 ? -20.317 8.877 17.468 1.00 97.56 97 ILE A O 1
ATOM 783 N N . ASN A 1 98 ? -20.830 8.696 15.299 1.00 96.38 98 ASN A N 1
ATOM 784 C CA . ASN A 1 98 ? -21.603 7.472 15.463 1.00 96.38 98 ASN A CA 1
ATOM 785 C C . ASN A 1 98 ? -20.689 6.244 15.319 1.00 96.38 98 ASN A C 1
ATOM 787 O O . ASN A 1 98 ? -20.418 5.782 14.207 1.00 96.38 98 ASN A O 1
ATOM 791 N N . VAL A 1 99 ? -20.232 5.714 16.456 1.00 95.94 99 VAL A N 1
ATOM 792 C CA . VAL A 1 99 ? -19.328 4.554 16.532 1.00 95.94 99 VAL A CA 1
ATOM 793 C C . VAL A 1 99 ? -19.919 3.334 15.823 1.00 95.94 99 VAL A C 1
ATOM 795 O O . VAL A 1 99 ? -19.273 2.759 14.949 1.00 95.94 99 VAL A O 1
ATOM 798 N N . ASN A 1 100 ? -21.174 2.981 16.113 1.00 94.50 100 ASN A N 1
ATOM 799 C CA . ASN A 1 100 ? -21.837 1.819 15.511 1.00 94.50 100 ASN A CA 1
ATOM 800 C C . ASN A 1 100 ? -21.925 1.926 13.982 1.00 94.50 100 ASN A C 1
ATOM 802 O O . ASN A 1 100 ? -21.644 0.963 13.264 1.00 94.50 100 ASN A O 1
ATOM 806 N N . TYR A 1 101 ? -22.253 3.114 13.469 1.00 96.25 101 TYR A N 1
ATOM 807 C CA . TYR A 1 101 ? -22.235 3.374 12.034 1.00 96.25 101 TYR A CA 1
ATOM 808 C C . TYR A 1 101 ? -20.828 3.197 11.451 1.00 96.25 101 TYR A C 1
ATOM 810 O O . TYR A 1 101 ? -20.671 2.452 10.485 1.00 96.25 101 TYR A O 1
ATOM 818 N N . LEU A 1 102 ? -19.795 3.800 12.044 1.00 97.06 102 LEU A N 1
ATOM 819 C CA . LEU A 1 102 ? -18.418 3.671 11.554 1.00 97.06 102 LEU A CA 1
ATOM 820 C C . LEU A 1 102 ? -17.943 2.216 11.537 1.00 97.06 102 LEU A C 1
ATOM 822 O O . LEU A 1 102 ? -17.398 1.759 10.530 1.00 97.06 102 LEU A O 1
ATOM 826 N N . LEU A 1 103 ? -18.214 1.454 12.597 1.00 95.19 103 LEU A N 1
ATOM 827 C CA . LEU A 1 103 ? -17.871 0.034 12.653 1.00 95.19 103 LEU A CA 1
ATOM 828 C C . LEU A 1 103 ? -18.598 -0.771 11.567 1.00 95.19 103 LEU A C 1
ATOM 830 O O . LEU A 1 103 ? -17.969 -1.610 10.919 1.00 95.19 103 LEU A O 1
ATOM 834 N N . SER A 1 104 ? -19.867 -0.45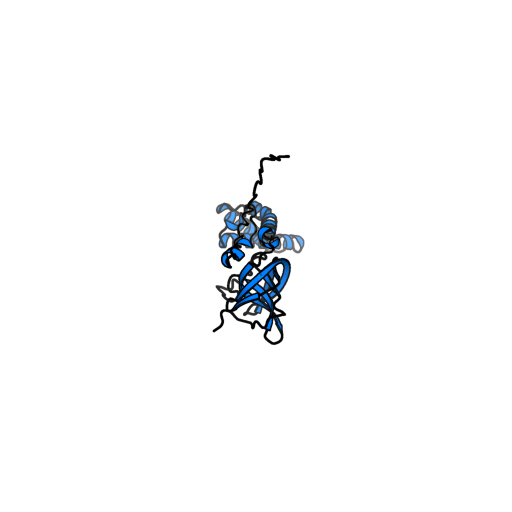3 11.275 1.00 95.62 104 SER A N 1
ATOM 835 C CA . SER A 1 104 ? -20.604 -1.067 10.156 1.00 95.62 104 SER A CA 1
ATOM 836 C C . SER A 1 104 ? -19.975 -0.764 8.787 1.00 95.62 104 SER A C 1
ATOM 838 O O . SER A 1 104 ? -20.019 -1.597 7.881 1.00 95.62 104 SER A O 1
ATOM 840 N N . GLN A 1 105 ? -19.345 0.407 8.635 1.00 96.94 105 GLN A N 1
ATOM 841 C CA . GLN A 1 105 ? -18.703 0.829 7.389 1.00 96.94 105 GLN A CA 1
ATOM 842 C C . GLN A 1 105 ? -17.271 0.304 7.237 1.00 96.94 105 GLN A C 1
ATOM 844 O O . GLN A 1 105 ? -16.770 0.254 6.114 1.00 96.94 105 GLN A O 1
ATOM 849 N N . ARG A 1 106 ? -16.609 -0.128 8.321 1.00 94.69 106 ARG A N 1
ATOM 850 C CA . ARG A 1 106 ? -15.184 -0.518 8.331 1.00 94.69 106 ARG A CA 1
ATOM 851 C C . ARG A 1 106 ? -14.830 -1.498 7.210 1.00 94.69 106 ARG A C 1
ATOM 853 O O . ARG A 1 106 ? -13.917 -1.234 6.430 1.00 94.69 106 ARG A O 1
ATOM 860 N N . LYS A 1 107 ? -15.568 -2.608 7.094 1.00 94.88 107 LYS A N 1
ATOM 861 C CA . LYS A 1 107 ? -15.303 -3.644 6.078 1.00 94.88 107 LYS A CA 1
ATOM 862 C C . LYS A 1 107 ? -15.592 -3.153 4.658 1.00 94.88 107 LYS A C 1
ATOM 864 O O . LYS A 1 107 ? -14.817 -3.437 3.750 1.00 94.88 107 LYS A O 1
ATOM 869 N N . ILE A 1 108 ? -16.676 -2.399 4.480 1.00 95.94 108 ILE A N 1
ATOM 870 C CA . ILE A 1 108 ? -17.088 -1.857 3.179 1.00 95.94 108 ILE A CA 1
ATOM 871 C C . ILE A 1 108 ? -16.020 -0.889 2.665 1.00 95.94 108 ILE A C 1
ATOM 873 O O . ILE A 1 108 ? -15.535 -1.031 1.544 1.00 95.94 108 ILE A O 1
ATOM 877 N N . VAL A 1 109 ? -15.604 0.061 3.504 1.00 96.38 109 VAL A N 1
ATOM 878 C CA . VAL A 1 109 ? -14.570 1.044 3.173 1.00 96.38 109 VAL A CA 1
ATOM 879 C C . VAL A 1 109 ? -13.233 0.365 2.910 1.00 96.38 109 VAL A C 1
ATOM 881 O O . VAL A 1 109 ? -12.574 0.710 1.934 1.00 96.38 109 VAL A O 1
ATOM 884 N N . MET A 1 110 ? -12.839 -0.617 3.725 1.00 94.50 110 MET A N 1
ATOM 885 C CA . MET A 1 110 ? -11.608 -1.385 3.510 1.00 94.50 110 MET A CA 1
ATOM 886 C C . MET A 1 110 ? -11.591 -2.029 2.119 1.00 94.50 110 MET A C 1
ATOM 888 O O . MET A 1 110 ? -10.647 -1.817 1.363 1.00 94.50 110 MET A O 1
ATOM 892 N N . GLN A 1 111 ? -12.663 -2.732 1.746 1.00 95.56 111 GLN A N 1
ATOM 893 C CA . GLN A 1 111 ? -12.781 -3.360 0.429 1.00 95.56 111 GLN A CA 1
ATOM 894 C C . GLN A 1 111 ? -12.772 -2.329 -0.703 1.00 95.56 111 GLN A C 1
ATOM 896 O O . GLN A 1 111 ? -12.121 -2.538 -1.721 1.00 95.56 111 GLN A O 1
ATOM 901 N N . LYS A 1 112 ? -13.459 -1.193 -0.537 1.00 95.50 112 LYS A N 1
ATOM 902 C CA . LYS A 1 112 ? -13.466 -0.116 -1.538 1.00 95.50 112 LYS A CA 1
ATOM 903 C C . LYS A 1 112 ? -12.095 0.535 -1.703 1.00 95.50 112 LYS A C 1
ATOM 905 O O . LYS A 1 112 ? -11.691 0.804 -2.832 1.00 95.50 112 LYS A O 1
ATOM 910 N N . ARG A 1 113 ? -11.363 0.753 -0.606 1.00 94.88 113 ARG A N 1
ATOM 911 C CA . ARG A 1 113 ? -9.979 1.250 -0.628 1.00 94.88 113 ARG A CA 1
ATOM 912 C C . ARG A 1 113 ? -9.054 0.258 -1.326 1.00 94.88 113 ARG A C 1
ATOM 914 O O . ARG A 1 113 ? -8.283 0.676 -2.178 1.00 94.88 113 ARG A O 1
ATOM 921 N N . GLU A 1 114 ? -9.164 -1.032 -1.020 1.00 94.38 114 GLU A N 1
ATOM 922 C CA . GLU A 1 114 ? -8.368 -2.084 -1.662 1.00 94.38 114 GLU A CA 1
ATOM 923 C C . GLU A 1 114 ? -8.656 -2.178 -3.165 1.00 94.38 114 GLU A C 1
ATOM 925 O O . GLU A 1 114 ? -7.728 -2.159 -3.972 1.00 94.38 114 GLU A O 1
ATOM 930 N N . GLN A 1 115 ? -9.935 -2.179 -3.555 1.00 94.62 115 GLN A N 1
ATOM 931 C CA . GLN A 1 115 ? -10.350 -2.133 -4.960 1.00 94.62 115 GLN A CA 1
ATOM 932 C C . GLN A 1 115 ? -9.772 -0.905 -5.665 1.00 94.62 115 GLN A C 1
ATOM 934 O O . GLN A 1 115 ? -9.201 -1.024 -6.742 1.00 94.62 115 GLN A O 1
ATOM 939 N N . ALA A 1 116 ? -9.871 0.275 -5.049 1.00 94.56 116 ALA A N 1
ATOM 940 C CA . ALA A 1 116 ? -9.347 1.502 -5.637 1.00 94.56 116 ALA A CA 1
ATOM 941 C C . ALA A 1 116 ? -7.816 1.520 -5.743 1.00 94.56 116 ALA A C 1
ATOM 943 O O . ALA A 1 116 ? -7.277 2.114 -6.674 1.00 94.56 116 ALA A O 1
ATOM 944 N N . ALA A 1 117 ? -7.120 0.875 -4.808 1.00 94.88 117 ALA A N 1
ATOM 945 C CA . ALA A 1 117 ? -5.664 0.837 -4.760 1.00 94.88 117 ALA A CA 1
ATOM 946 C C . ALA A 1 117 ? -5.066 -0.221 -5.707 1.00 94.88 117 ALA A C 1
ATOM 948 O O . ALA A 1 117 ? -3.943 -0.049 -6.174 1.00 94.88 117 ALA A O 1
ATOM 949 N N . THR A 1 118 ? -5.805 -1.294 -6.006 1.00 96.50 118 THR A N 1
ATOM 950 C CA . THR A 1 118 ? -5.366 -2.399 -6.883 1.00 96.50 118 THR A CA 1
ATOM 951 C C . THR A 1 118 ? -5.935 -2.333 -8.299 1.00 96.50 118 THR A C 1
ATOM 953 O O . THR A 1 118 ? -5.440 -3.018 -9.190 1.00 96.50 118 THR A O 1
ATOM 956 N N . ALA A 1 119 ? -6.950 -1.505 -8.550 1.00 96.19 119 ALA A N 1
ATOM 957 C CA . ALA A 1 119 ? -7.486 -1.343 -9.891 1.00 96.19 119 ALA A CA 1
ATOM 958 C C . ALA A 1 119 ? -6.462 -0.676 -10.827 1.00 96.19 119 ALA A C 1
ATOM 960 O O . ALA A 1 119 ? -5.805 0.310 -10.468 1.00 96.19 119 ALA A O 1
ATOM 961 N N . THR A 1 120 ? -6.376 -1.206 -12.045 1.00 95.88 120 THR A N 1
ATOM 962 C CA . THR A 1 120 ? -5.540 -0.703 -13.137 1.00 95.88 120 THR A CA 1
ATOM 963 C C . THR A 1 120 ? -6.366 0.142 -14.104 1.00 95.88 120 THR A C 1
ATOM 965 O O . THR A 1 120 ? -7.587 0.010 -14.175 1.00 95.88 120 THR A O 1
ATOM 968 N N . ASN A 1 121 ? -5.712 1.038 -14.843 1.00 95.88 121 ASN A N 1
ATOM 969 C CA . ASN A 1 121 ? -6.327 1.869 -15.865 1.00 95.88 121 ASN A CA 1
ATOM 970 C C . ASN A 1 121 ? -6.296 1.137 -17.223 1.00 95.88 121 ASN A C 1
ATOM 972 O O . ASN A 1 121 ? -5.207 0.972 -17.786 1.00 95.88 121 ASN A O 1
ATOM 976 N N . PRO A 1 122 ? -7.461 0.753 -17.787 1.00 92.38 122 PRO A N 1
ATOM 977 C CA . PRO A 1 122 ? -7.554 0.097 -19.092 1.00 92.38 122 PRO A CA 1
ATOM 978 C C . PRO A 1 122 ? -6.901 0.882 -20.234 1.00 92.38 122 PRO A C 1
ATOM 980 O O . PRO A 1 122 ? -6.379 0.275 -21.163 1.00 92.38 122 PRO A O 1
ATOM 983 N N . GLU A 1 123 ? -6.897 2.218 -20.175 1.00 90.94 123 GLU A N 1
ATOM 984 C CA . GLU A 1 123 ? -6.284 3.064 -21.209 1.00 90.94 123 GLU A CA 1
ATOM 985 C C . GLU A 1 123 ? -4.756 2.937 -21.250 1.00 90.94 123 GLU A C 1
ATOM 987 O O . GLU A 1 123 ? -4.146 3.180 -22.288 1.00 90.94 123 GLU A O 1
ATOM 992 N N . ILE A 1 124 ? -4.138 2.557 -20.128 1.00 91.38 124 ILE A N 1
ATOM 993 C CA . ILE A 1 124 ? -2.697 2.318 -20.037 1.00 91.38 124 ILE A CA 1
ATOM 994 C C . ILE A 1 124 ? -2.366 0.896 -20.488 1.00 91.38 124 ILE A C 1
ATOM 996 O O . ILE A 1 124 ? -1.520 0.716 -21.354 1.00 91.38 124 ILE A O 1
ATOM 1000 N N . ILE A 1 125 ? -3.050 -0.111 -19.942 1.00 90.88 125 ILE A N 1
ATOM 1001 C CA . ILE A 1 125 ? -2.688 -1.522 -20.171 1.00 90.88 125 ILE A CA 1
ATOM 1002 C C . ILE A 1 125 ? -3.076 -2.037 -21.561 1.00 90.88 125 ILE A C 1
ATOM 1004 O O . ILE A 1 125 ? -2.457 -2.964 -22.066 1.00 90.88 125 ILE A O 1
ATOM 1008 N N . ASN A 1 126 ? -4.082 -1.434 -22.202 1.00 84.56 126 ASN A N 1
ATOM 1009 C CA . ASN A 1 126 ? -4.483 -1.796 -23.565 1.00 84.56 126 ASN A CA 1
ATOM 1010 C C . ASN A 1 126 ? -3.733 -0.977 -24.631 1.00 84.56 126 ASN A C 1
ATOM 1012 O O . ASN A 1 126 ? -4.000 -1.112 -25.826 1.00 84.56 126 ASN A O 1
ATOM 1016 N N . SER A 1 127 ? -2.815 -0.105 -24.212 1.00 80.56 127 SER A N 1
ATOM 1017 C CA . SER A 1 127 ? -2.006 0.711 -25.107 1.00 80.56 127 SER A CA 1
ATOM 1018 C C . SER A 1 127 ? -0.822 -0.091 -25.644 1.00 80.56 127 SER A C 1
ATOM 1020 O O . SER A 1 127 ? -0.050 -0.676 -24.893 1.00 80.56 127 SER A O 1
ATOM 1022 N N . SER A 1 128 ? -0.612 -0.060 -26.962 1.00 84.81 128 SER A N 1
ATOM 1023 C CA . SER A 1 128 ? 0.638 -0.545 -27.576 1.00 84.81 128 SER A CA 1
ATOM 1024 C C . SER A 1 128 ? 1.761 0.505 -27.545 1.00 84.81 128 SER A C 1
ATOM 1026 O O . SER A 1 128 ? 2.805 0.326 -28.173 1.00 84.81 128 SER A O 1
ATOM 1028 N N . THR A 1 129 ? 1.549 1.635 -26.867 1.00 88.62 129 THR A N 1
ATOM 1029 C CA . THR A 1 129 ? 2.507 2.741 -26.790 1.00 88.62 129 THR A CA 1
ATOM 1030 C C . THR A 1 129 ? 3.439 2.576 -25.595 1.00 88.62 129 THR A C 1
ATOM 1032 O O . THR A 1 129 ? 3.020 2.208 -24.501 1.00 88.62 129 THR A O 1
ATOM 1035 N N . LYS A 1 130 ? 4.722 2.901 -25.788 1.00 92.00 130 LYS A N 1
ATOM 1036 C CA . LYS A 1 130 ? 5.671 2.990 -24.677 1.00 92.00 130 LYS A CA 1
ATOM 1037 C C . LYS A 1 130 ? 5.353 4.191 -23.790 1.00 92.00 130 LYS A C 1
ATOM 1039 O O . LYS A 1 130 ? 5.153 5.301 -24.277 1.00 92.00 130 LYS A O 1
ATOM 1044 N N . HIS A 1 131 ? 5.391 3.971 -22.487 1.00 93.00 131 HIS A N 1
ATOM 1045 C CA . HIS A 1 131 ? 5.231 4.994 -21.471 1.00 93.00 131 HIS A CA 1
ATOM 1046 C C . HIS A 1 131 ? 6.580 5.341 -20.859 1.00 93.00 131 HIS A C 1
ATOM 1048 O O . HIS A 1 131 ? 7.371 4.449 -20.557 1.00 93.00 131 HIS A O 1
ATOM 1054 N N . THR A 1 132 ? 6.828 6.634 -20.668 1.00 94.25 132 THR A N 1
ATOM 1055 C CA . THR A 1 132 ? 7.983 7.125 -19.915 1.00 94.25 132 THR A CA 1
ATOM 1056 C C . THR A 1 132 ? 7.573 7.332 -18.464 1.00 94.25 132 THR A C 1
ATOM 1058 O O . THR A 1 132 ? 6.542 7.955 -18.199 1.00 94.25 132 THR A O 1
ATOM 1061 N N . VAL A 1 133 ? 8.371 6.808 -17.536 1.00 95.44 133 VAL A N 1
ATOM 1062 C CA . VAL A 1 133 ? 8.147 6.885 -16.091 1.00 95.44 133 VAL A CA 1
ATOM 1063 C C . VAL A 1 133 ? 9.465 7.196 -15.395 1.00 95.44 133 VAL A C 1
ATOM 1065 O O . VAL A 1 133 ? 10.426 6.436 -15.493 1.00 95.44 133 VAL A O 1
ATOM 1068 N N . SER A 1 134 ? 9.495 8.309 -14.676 1.00 96.31 134 SER A N 1
ATOM 1069 C CA . SER A 1 134 ? 10.604 8.715 -13.818 1.00 96.31 134 SER A CA 1
ATOM 1070 C C . SER A 1 134 ? 10.248 8.461 -12.360 1.00 96.31 134 SER A C 1
ATOM 1072 O O . SER A 1 134 ? 9.166 8.847 -11.911 1.00 96.31 134 SER A O 1
ATOM 1074 N N . GLY A 1 135 ? 11.155 7.846 -11.612 1.00 95.12 135 GLY A N 1
ATOM 1075 C CA . GLY A 1 135 ? 10.937 7.499 -10.212 1.00 95.12 135 GLY A CA 1
ATOM 1076 C C . GLY A 1 135 ? 12.194 6.954 -9.548 1.00 95.12 135 GLY A C 1
ATOM 1077 O O . GLY A 1 135 ? 13.268 6.953 -10.141 1.00 95.12 135 GLY A O 1
ATOM 1078 N N . TYR A 1 136 ? 12.051 6.487 -8.318 1.00 94.44 136 TYR A N 1
ATOM 1079 C CA . TYR A 1 136 ? 13.114 5.875 -7.532 1.00 94.44 136 TYR A CA 1
ATOM 1080 C C . TYR A 1 136 ? 12.989 4.357 -7.585 1.00 94.44 136 TYR A C 1
ATOM 1082 O O . TYR A 1 136 ? 11.882 3.820 -7.489 1.00 94.44 136 TYR A O 1
ATOM 1090 N N . LEU A 1 137 ? 14.120 3.669 -7.730 1.00 94.56 137 LEU A N 1
ATOM 1091 C CA . LEU A 1 137 ? 14.166 2.213 -7.664 1.00 94.56 137 LEU A CA 1
ATOM 1092 C C . LEU A 1 137 ? 14.256 1.765 -6.207 1.00 94.56 137 LEU A C 1
ATOM 1094 O O . LEU A 1 137 ? 15.147 2.184 -5.475 1.00 94.56 137 LEU A O 1
ATOM 1098 N N . VAL A 1 138 ? 13.362 0.866 -5.813 1.00 94.31 138 VAL A N 1
ATOM 1099 C CA . VAL A 1 138 ? 13.441 0.078 -4.584 1.00 94.31 138 VAL A CA 1
ATOM 1100 C C . VAL A 1 138 ? 13.928 -1.316 -4.987 1.00 94.31 138 VAL A C 1
ATOM 1102 O O . VAL A 1 138 ? 13.135 -2.089 -5.535 1.00 94.31 138 VAL A O 1
ATOM 1105 N N . PRO A 1 139 ? 15.219 -1.645 -4.797 1.00 94.38 139 PRO A N 1
ATOM 1106 C CA . PRO A 1 139 ? 15.769 -2.915 -5.258 1.00 94.38 139 PRO A CA 1
ATOM 1107 C C . PRO A 1 139 ? 15.094 -4.105 -4.571 1.00 94.38 139 PRO A C 1
ATOM 1109 O O . PRO A 1 139 ? 14.948 -4.123 -3.351 1.00 94.38 139 PRO A O 1
ATOM 1112 N N . ILE A 1 140 ? 14.710 -5.106 -5.361 1.00 95.19 140 ILE A N 1
ATOM 1113 C CA . ILE A 1 140 ? 14.216 -6.404 -4.879 1.00 95.19 140 ILE A CA 1
ATOM 1114 C C . ILE A 1 140 ? 15.354 -7.423 -4.945 1.00 95.19 140 ILE A C 1
ATOM 1116 O O . ILE A 1 140 ? 15.597 -8.148 -3.984 1.00 95.19 140 ILE A O 1
ATOM 1120 N N . GLU A 1 141 ? 16.067 -7.452 -6.070 1.00 95.56 141 GLU A N 1
ATOM 1121 C CA . GLU A 1 141 ? 17.182 -8.361 -6.317 1.00 95.56 141 GLU A CA 1
ATOM 1122 C C . GLU A 1 141 ? 18.370 -7.591 -6.890 1.00 95.56 141 GLU A C 1
ATOM 1124 O O . GLU A 1 141 ? 18.222 -6.803 -7.830 1.00 95.56 141 GLU A O 1
ATOM 1129 N N . ILE A 1 142 ? 19.550 -7.827 -6.316 1.00 94.56 142 ILE A N 1
ATOM 1130 C CA . ILE A 1 142 ? 20.822 -7.252 -6.750 1.00 94.56 142 ILE A CA 1
ATOM 1131 C C . ILE A 1 142 ? 21.790 -8.406 -6.989 1.00 94.56 142 ILE A C 1
ATOM 1133 O O . ILE A 1 142 ? 22.013 -9.230 -6.105 1.00 94.56 142 ILE A O 1
ATOM 1137 N N . GLU A 1 143 ? 22.409 -8.425 -8.162 1.00 95.81 143 GLU A N 1
ATOM 1138 C CA . GLU A 1 143 ? 23.416 -9.411 -8.541 1.00 95.81 143 GLU A CA 1
ATOM 1139 C C . GLU A 1 143 ? 24.603 -8.683 -9.176 1.00 95.81 143 GLU A C 1
ATOM 1141 O O . GLU A 1 143 ? 24.421 -7.819 -10.035 1.00 95.81 143 GLU A O 1
ATOM 1146 N N . ASN A 1 144 ? 25.827 -9.012 -8.751 1.00 93.38 144 ASN A N 1
ATOM 1147 C CA . ASN A 1 144 ? 27.057 -8.372 -9.238 1.00 93.38 144 ASN A CA 1
ATOM 1148 C C . ASN A 1 144 ? 27.000 -6.832 -9.170 1.00 93.38 144 ASN A C 1
ATOM 1150 O O . ASN A 1 144 ? 27.458 -6.138 -10.074 1.00 93.38 144 ASN A O 1
ATOM 1154 N N . ASN A 1 145 ? 26.415 -6.305 -8.086 1.00 91.94 145 ASN A N 1
ATOM 1155 C CA . ASN A 1 145 ? 26.213 -4.874 -7.831 1.00 91.94 145 ASN A CA 1
ATOM 1156 C C . ASN A 1 145 ? 25.251 -4.152 -8.801 1.00 91.94 145 ASN A C 1
ATOM 1158 O O . ASN A 1 145 ? 25.170 -2.925 -8.787 1.00 91.94 145 ASN A O 1
ATOM 1162 N N . ALA A 1 146 ? 24.504 -4.901 -9.617 1.00 94.75 146 ALA A N 1
ATOM 1163 C CA . ALA A 1 146 ? 23.470 -4.385 -10.505 1.00 94.75 146 ALA A CA 1
ATOM 1164 C C . ALA A 1 146 ? 22.078 -4.840 -10.047 1.00 94.75 146 ALA A C 1
ATOM 1166 O O . ALA A 1 146 ? 21.875 -6.000 -9.686 1.00 94.75 146 ALA A O 1
ATOM 1167 N N . ILE A 1 147 ? 21.106 -3.932 -10.090 1.00 95.38 147 ILE A N 1
ATOM 1168 C CA . ILE A 1 147 ? 19.698 -4.230 -9.825 1.00 95.38 147 ILE A CA 1
ATOM 1169 C C . ILE A 1 147 ? 19.164 -5.125 -10.950 1.00 95.38 147 ILE A C 1
ATOM 1171 O O . ILE A 1 147 ? 19.227 -4.758 -12.123 1.00 95.38 147 ILE A O 1
ATOM 1175 N N . LYS A 1 148 ? 18.605 -6.282 -10.588 1.00 96.12 148 LYS A N 1
ATOM 1176 C CA . LYS A 1 148 ? 17.951 -7.221 -11.516 1.00 96.12 148 LYS A CA 1
ATOM 1177 C C . LYS A 1 148 ? 16.448 -7.055 -11.521 1.00 96.12 148 LYS A C 1
ATOM 1179 O O . LYS A 1 148 ? 15.839 -7.012 -12.582 1.00 96.12 148 LYS A O 1
ATOM 1184 N N . THR A 1 149 ? 15.853 -6.875 -10.349 1.00 97.00 149 THR A N 1
ATOM 1185 C CA . THR A 1 149 ? 14.429 -6.565 -10.222 1.00 97.00 149 THR A CA 1
ATOM 1186 C C . THR A 1 149 ? 14.224 -5.497 -9.158 1.00 97.00 149 THR A C 1
ATOM 1188 O O . THR A 1 149 ? 14.984 -5.411 -8.188 1.00 97.00 149 THR A O 1
ATOM 1191 N N . ALA A 1 150 ? 13.219 -4.648 -9.348 1.00 96.75 150 ALA A N 1
ATOM 1192 C CA . ALA A 1 150 ? 12.904 -3.564 -8.424 1.00 96.75 150 ALA A CA 1
ATOM 1193 C C . ALA A 1 150 ? 11.425 -3.180 -8.484 1.00 96.75 150 ALA A C 1
ATOM 1195 O O . ALA A 1 150 ? 10.708 -3.535 -9.422 1.00 96.75 150 ALA A O 1
ATOM 1196 N N . PHE A 1 151 ? 10.988 -2.400 -7.500 1.00 97.25 151 PHE A N 1
ATOM 1197 C CA . PHE A 1 151 ? 9.838 -1.522 -7.678 1.00 97.25 151 PHE A CA 1
ATOM 1198 C C . PHE A 1 151 ? 10.307 -0.135 -8.105 1.00 97.25 151 PHE A C 1
ATOM 1200 O O . PHE A 1 151 ? 11.303 0.368 -7.596 1.00 97.25 151 PHE A O 1
ATOM 1207 N N . LEU A 1 152 ? 9.574 0.499 -9.008 1.00 97.00 152 LEU A N 1
ATOM 1208 C CA . LEU A 1 152 ? 9.692 1.912 -9.324 1.00 97.00 152 LEU A CA 1
ATOM 1209 C C . LEU A 1 152 ? 8.558 2.659 -8.618 1.00 97.00 152 LEU A C 1
ATOM 1211 O O . LEU A 1 152 ? 7.388 2.291 -8.761 1.00 97.00 152 LEU A O 1
ATOM 1215 N N . VAL A 1 153 ? 8.907 3.711 -7.881 1.00 95.25 153 VAL A N 1
ATOM 1216 C CA . VAL A 1 153 ? 7.965 4.566 -7.143 1.00 95.25 153 VAL A CA 1
ATOM 1217 C C . VAL A 1 153 ? 8.191 6.040 -7.475 1.00 95.25 153 VAL A C 1
ATOM 1219 O O . VAL A 1 153 ? 9.309 6.449 -7.782 1.00 95.25 153 VAL A O 1
ATOM 1222 N N . LYS A 1 154 ? 7.132 6.855 -7.440 1.00 94.19 154 LYS A N 1
ATOM 1223 C CA . LYS A 1 154 ? 7.208 8.280 -7.806 1.00 94.19 154 LYS A CA 1
ATOM 1224 C C . LYS A 1 154 ? 8.069 9.093 -6.834 1.00 94.19 154 LYS A C 1
ATOM 1226 O O . LYS A 1 154 ? 8.930 9.871 -7.255 1.00 94.19 154 LYS A O 1
ATOM 1231 N N . ASP A 1 155 ? 7.798 8.912 -5.548 1.00 89.75 155 ASP A N 1
ATOM 1232 C CA . ASP A 1 155 ? 8.385 9.682 -4.456 1.00 89.75 155 ASP A CA 1
ATOM 1233 C C . ASP A 1 155 ? 9.517 8.896 -3.796 1.00 89.75 155 ASP A C 1
ATOM 1235 O O . ASP A 1 155 ? 9.539 7.665 -3.840 1.00 89.75 155 ASP A O 1
ATOM 1239 N N . SER A 1 156 ? 10.489 9.606 -3.219 1.00 87.12 156 SER A N 1
ATOM 1240 C CA . SER A 1 156 ? 11.683 8.965 -2.668 1.00 87.12 156 SER A CA 1
ATOM 1241 C C . SER A 1 156 ? 11.315 8.067 -1.486 1.00 87.12 156 SER A C 1
ATOM 1243 O O . SER A 1 156 ? 10.804 8.577 -0.486 1.00 87.12 156 SER A O 1
ATOM 1245 N N . PRO A 1 157 ? 11.636 6.761 -1.531 1.00 79.00 157 PRO A N 1
ATOM 1246 C CA . PRO A 1 157 ? 11.418 5.855 -0.404 1.00 79.00 157 PRO A CA 1
ATOM 1247 C C . PRO A 1 157 ? 12.396 6.134 0.751 1.00 79.00 157 PRO A C 1
ATOM 1249 O O . PRO A 1 157 ? 12.281 5.539 1.818 1.00 79.00 157 PRO A O 1
ATOM 1252 N N . TYR A 1 158 ? 13.388 7.008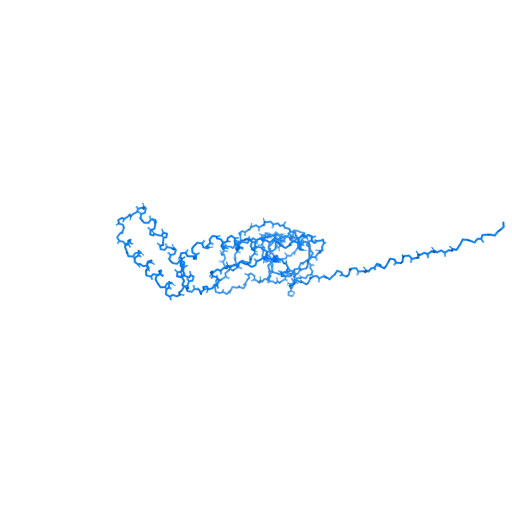 0.535 1.00 71.12 158 TYR A N 1
ATOM 1253 C CA . TYR A 1 158 ? 14.452 7.328 1.486 1.00 71.12 158 TYR A CA 1
ATOM 1254 C C . TYR A 1 158 ? 14.167 8.586 2.310 1.00 71.12 158 TYR A C 1
ATOM 1256 O O . TYR A 1 158 ? 14.957 8.926 3.192 1.00 71.12 158 TYR A O 1
ATOM 1264 N N . PHE A 1 159 ? 13.073 9.297 2.024 1.00 61.59 159 PHE A N 1
ATOM 1265 C CA . PHE A 1 159 ? 12.670 10.445 2.822 1.00 61.59 159 PHE A CA 1
ATOM 1266 C C . PHE A 1 159 ? 11.857 9.963 4.026 1.00 61.59 159 PHE A C 1
ATOM 1268 O O . PHE A 1 159 ? 10.688 9.610 3.903 1.00 61.59 159 PHE A O 1
ATOM 1275 N N . VAL A 1 160 ? 12.494 9.927 5.197 1.00 53.72 160 VAL A N 1
ATOM 1276 C CA . VAL A 1 160 ? 11.836 9.589 6.462 1.00 53.72 160 VAL A CA 1
ATOM 1277 C C . VAL A 1 160 ? 11.436 10.886 7.154 1.00 53.72 160 VAL A C 1
ATOM 1279 O O . VAL A 1 160 ? 12.290 11.623 7.642 1.00 53.72 160 VAL A O 1
ATOM 1282 N N . VAL A 1 161 ? 10.134 11.157 7.235 1.00 48.16 161 VAL A N 1
ATOM 1283 C CA . VAL A 1 161 ? 9.593 12.135 8.188 1.00 48.16 161 VAL A CA 1
ATOM 1284 C C . VAL A 1 161 ? 8.887 11.348 9.282 1.00 48.16 161 VAL A C 1
ATOM 1286 O O . VAL A 1 161 ? 7.987 10.567 8.999 1.00 48.16 161 VAL A O 1
ATOM 1289 N N . ALA A 1 162 ? 9.315 11.525 10.533 1.00 47.91 162 ALA A N 1
ATOM 1290 C CA . ALA A 1 162 ? 8.586 11.067 11.721 1.00 47.91 162 ALA A CA 1
ATOM 1291 C C . ALA A 1 162 ? 8.135 9.581 11.717 1.00 47.91 162 ALA A C 1
ATOM 1293 O O . ALA A 1 162 ? 7.001 9.285 12.081 1.00 47.91 162 ALA A O 1
ATOM 1294 N N . HIS A 1 163 ? 9.003 8.641 11.310 1.00 50.59 163 HIS A N 1
ATOM 1295 C CA . HIS A 1 163 ? 8.718 7.188 11.269 1.00 50.59 163 HIS A CA 1
ATOM 1296 C C . HIS 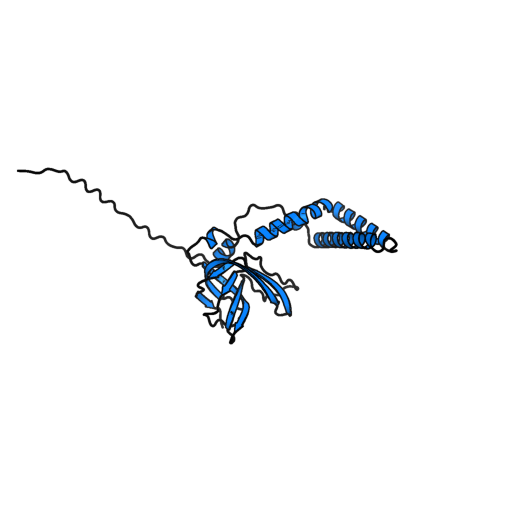A 1 163 ? 7.521 6.764 10.395 1.00 50.59 163 HIS A C 1
ATOM 1298 O O . HIS A 1 163 ? 7.084 5.612 10.444 1.00 50.59 163 HIS A O 1
ATOM 1304 N N . GLN A 1 164 ? 7.005 7.664 9.559 1.00 53.06 164 GLN A N 1
ATOM 1305 C CA . GLN A 1 164 ? 5.949 7.370 8.603 1.00 53.06 164 GLN A CA 1
ATOM 1306 C C . GLN A 1 164 ? 6.542 6.711 7.356 1.00 53.06 164 GLN A C 1
ATOM 1308 O O . GLN A 1 164 ? 6.802 7.349 6.338 1.00 53.06 164 GLN A O 1
ATOM 1313 N N . HIS A 1 165 ? 6.772 5.402 7.441 1.00 58.91 165 HIS A N 1
ATOM 1314 C CA . HIS A 1 165 ? 7.105 4.594 6.276 1.00 58.91 165 HIS A CA 1
ATOM 1315 C C . HIS A 1 165 ? 5.819 4.292 5.503 1.00 58.91 165 HIS A C 1
ATOM 1317 O O . HIS A 1 165 ? 5.075 3.368 5.831 1.00 58.91 165 HIS A O 1
ATOM 1323 N N . HIS A 1 166 ? 5.517 5.095 4.487 1.00 71.31 166 HIS A N 1
ATOM 1324 C CA . HIS A 1 166 ? 4.360 4.858 3.631 1.00 71.31 166 HIS A CA 1
ATOM 1325 C C . HIS A 1 166 ? 4.799 4.201 2.325 1.00 71.31 166 HIS A C 1
ATOM 1327 O O . HIS A 1 166 ? 5.419 4.834 1.474 1.00 71.31 166 HIS A O 1
ATOM 1333 N N . VAL A 1 167 ? 4.456 2.922 2.160 1.00 86.38 167 VAL A N 1
ATOM 1334 C CA . VAL A 1 167 ? 4.506 2.275 0.845 1.00 86.38 167 VAL A CA 1
ATOM 1335 C C . VAL A 1 167 ? 3.421 2.910 -0.030 1.00 86.38 167 VAL A C 1
ATOM 1337 O O . VAL A 1 167 ? 2.284 3.050 0.438 1.00 86.38 167 VAL A O 1
ATOM 1340 N N . PRO A 1 168 ? 3.721 3.294 -1.282 1.00 92.06 168 PRO A N 1
ATOM 1341 C CA . PRO A 1 168 ? 2.696 3.748 -2.211 1.00 92.06 168 PRO A CA 1
ATOM 1342 C C . PRO A 1 168 ? 1.609 2.690 -2.440 1.00 92.06 168 PRO A C 1
ATOM 1344 O O . PRO A 1 168 ? 1.798 1.497 -2.213 1.00 92.06 168 PRO A O 1
ATOM 1347 N N . GLN A 1 169 ? 0.448 3.127 -2.929 1.00 95.06 169 GLN A N 1
ATOM 1348 C CA . GLN A 1 169 ? -0.622 2.205 -3.319 1.00 95.06 169 GLN A CA 1
ATOM 1349 C C . GLN A 1 169 ? -0.162 1.263 -4.451 1.00 95.06 169 GLN A C 1
ATOM 1351 O O . GLN A 1 169 ? 0.722 1.638 -5.228 1.00 95.06 169 GLN A O 1
ATOM 1356 N N . PRO A 1 170 ? -0.777 0.076 -4.613 1.00 97.38 170 PRO A N 1
ATOM 1357 C CA . PRO A 1 170 ? -0.370 -0.876 -5.641 1.00 97.38 170 PRO A CA 1
ATOM 1358 C C . PRO A 1 170 ? -0.406 -0.332 -7.069 1.00 97.38 170 PRO A C 1
ATOM 1360 O O . PRO A 1 170 ? 0.513 -0.568 -7.848 1.00 97.38 170 PRO A O 1
ATOM 1363 N N . ASN A 1 171 ? -1.416 0.467 -7.411 1.00 97.12 171 ASN A N 1
ATOM 1364 C CA . ASN A 1 171 ? -1.512 1.159 -8.700 1.00 97.12 171 ASN A CA 1
ATOM 1365 C C . ASN A 1 171 ? -0.632 2.418 -8.803 1.00 97.12 171 ASN A C 1
ATOM 1367 O O . ASN A 1 171 ? -0.753 3.193 -9.750 1.00 97.12 171 ASN A O 1
ATOM 1371 N N . GLN A 1 172 ? 0.246 2.643 -7.829 1.00 97.12 172 GLN A N 1
ATOM 1372 C CA . GLN A 1 172 ? 1.281 3.680 -7.796 1.00 97.12 172 GLN A CA 1
ATOM 1373 C C . GLN A 1 172 ? 2.669 3.086 -7.528 1.00 97.12 172 GLN A C 1
ATOM 1375 O O . GLN A 1 172 ? 3.604 3.807 -7.190 1.00 97.12 172 GLN A O 1
ATOM 1380 N N . THR A 1 173 ? 2.796 1.775 -7.715 1.00 97.50 173 THR A N 1
ATOM 1381 C CA . THR A 1 173 ? 4.044 1.026 -7.640 1.00 97.50 173 THR A CA 1
ATOM 1382 C C . THR A 1 173 ? 4.145 0.196 -8.912 1.00 97.50 173 THR A C 1
ATOM 1384 O O . THR A 1 173 ? 3.190 -0.482 -9.289 1.00 97.50 173 THR A O 1
ATOM 1387 N N . ILE A 1 174 ? 5.281 0.263 -9.602 1.00 98.25 174 ILE A N 1
ATOM 1388 C CA . ILE A 1 174 ? 5.501 -0.495 -10.839 1.00 98.25 174 ILE A CA 1
ATOM 1389 C C . ILE A 1 174 ? 6.608 -1.513 -10.600 1.00 98.25 174 ILE A C 1
ATOM 1391 O O . ILE A 1 174 ? 7.698 -1.146 -10.176 1.00 98.25 174 ILE A O 1
ATOM 1395 N N . TYR A 1 175 ? 6.360 -2.784 -10.890 1.00 98.38 175 TYR A N 1
ATOM 1396 C CA . TYR A 1 175 ? 7.408 -3.796 -10.923 1.00 98.38 175 TYR A CA 1
ATOM 1397 C C . TYR A 1 175 ? 8.247 -3.646 -12.197 1.00 98.38 175 TYR A C 1
ATOM 1399 O O . TYR A 1 175 ? 7.707 -3.484 -13.294 1.00 98.38 175 TYR A O 1
ATOM 1407 N N . VAL A 1 176 ? 9.571 -3.687 -12.068 1.00 97.50 176 VAL A N 1
ATOM 1408 C CA . VAL A 1 176 ? 10.491 -3.556 -13.201 1.00 97.50 176 VAL A CA 1
ATOM 1409 C C . VAL A 1 176 ? 11.487 -4.711 -13.225 1.00 97.50 176 VAL A C 1
ATOM 1411 O O . VAL A 1 176 ? 12.117 -5.032 -12.214 1.00 97.50 176 VAL A O 1
ATOM 1414 N N . ASP A 1 177 ? 11.635 -5.317 -14.402 1.00 94.69 177 ASP A N 1
ATOM 1415 C CA . ASP A 1 177 ? 12.702 -6.271 -14.702 1.00 94.69 177 ASP A CA 1
ATOM 1416 C C . ASP A 1 177 ? 13.843 -5.531 -15.408 1.00 94.69 177 ASP A C 1
ATOM 1418 O O . ASP A 1 177 ? 13.694 -4.980 -16.502 1.00 94.69 177 ASP A O 1
ATOM 1422 N N . LEU A 1 178 ? 14.984 -5.505 -14.732 1.00 94.62 178 LEU A N 1
ATOM 1423 C CA . LEU A 1 178 ? 16.215 -4.826 -15.107 1.00 94.62 178 LEU A CA 1
ATOM 1424 C C . LEU A 1 178 ? 17.352 -5.826 -15.354 1.00 94.62 178 LEU A C 1
ATOM 1426 O O . LEU A 1 178 ? 18.508 -5.423 -15.469 1.00 94.62 178 LEU A O 1
ATOM 1430 N N . SER A 1 179 ? 17.047 -7.118 -15.508 1.00 91.06 179 SER A N 1
ATOM 1431 C CA . SER A 1 179 ? 18.044 -8.194 -15.607 1.00 91.06 179 SER A CA 1
ATOM 1432 C C . SER A 1 179 ? 19.038 -8.012 -16.758 1.00 91.06 179 SER A C 1
ATOM 1434 O O . SER A 1 179 ? 20.190 -8.436 -16.665 1.00 91.06 179 SER A O 1
ATOM 1436 N N . LYS A 1 180 ? 18.604 -7.337 -17.832 1.00 89.81 180 LYS A N 1
ATOM 1437 C CA . LYS A 1 180 ? 19.405 -7.011 -19.026 1.00 89.81 180 LYS A CA 1
ATOM 1438 C C . LYS A 1 180 ? 20.151 -5.674 -18.928 1.00 89.81 180 LYS A C 1
ATOM 1440 O O . LYS A 1 180 ? 20.711 -5.218 -19.921 1.00 89.81 180 LYS A O 1
ATOM 1445 N N . SER A 1 181 ? 20.127 -5.028 -17.768 1.00 86.81 181 SER A N 1
ATOM 1446 C CA . SER A 1 181 ? 20.775 -3.743 -17.518 1.00 86.81 181 SER A CA 1
ATOM 1447 C C . SER A 1 181 ? 21.811 -3.841 -16.397 1.00 86.81 181 SER A C 1
ATOM 1449 O O . SER A 1 181 ? 21.788 -4.771 -15.590 1.00 86.81 181 SER A O 1
ATOM 1451 N N . ASN A 1 182 ? 22.716 -2.863 -16.354 1.00 88.44 182 ASN A N 1
ATOM 1452 C CA . ASN A 1 182 ? 23.751 -2.735 -15.325 1.00 88.44 182 ASN A CA 1
ATOM 1453 C C . ASN A 1 182 ? 23.499 -1.509 -14.428 1.00 88.44 182 ASN A C 1
ATOM 1455 O O . ASN A 1 182 ? 24.433 -0.787 -14.089 1.00 88.44 182 ASN A O 1
ATOM 1459 N N . ILE A 1 183 ? 22.235 -1.241 -14.073 1.00 90.44 183 ILE A N 1
ATOM 1460 C CA . ILE A 1 183 ? 21.901 -0.135 -13.162 1.00 90.44 183 ILE A CA 1
ATOM 1461 C C . ILE A 1 183 ? 22.369 -0.490 -11.754 1.00 90.44 183 ILE A C 1
ATOM 1463 O O . ILE A 1 183 ? 21.936 -1.490 -11.184 1.00 90.44 183 ILE A O 1
ATOM 1467 N N . MET A 1 184 ? 23.219 0.352 -11.179 1.00 91.62 184 MET A N 1
ATOM 1468 C CA . MET A 1 184 ? 23.646 0.225 -9.788 1.00 91.62 184 MET A CA 1
ATOM 1469 C C . MET A 1 184 ? 22.608 0.859 -8.847 1.00 91.62 184 MET A C 1
ATOM 1471 O O . MET A 1 184 ? 21.945 1.824 -9.237 1.00 91.62 184 MET A O 1
ATOM 1475 N N . PRO A 1 185 ? 22.466 0.370 -7.603 1.00 88.62 185 PRO A N 1
ATOM 1476 C CA . PRO A 1 185 ? 21.651 1.034 -6.592 1.00 88.62 185 PRO A CA 1
ATOM 1477 C C . PRO A 1 185 ? 22.058 2.496 -6.388 1.00 88.62 185 PRO A C 1
ATOM 1479 O O . PRO A 1 185 ? 23.226 2.798 -6.159 1.00 88.62 185 PRO A O 1
ATOM 1482 N N . SER A 1 186 ? 21.081 3.396 -6.448 1.00 87.69 186 SER A N 1
ATOM 1483 C CA . SER A 1 186 ? 21.253 4.831 -6.224 1.00 87.69 186 SER A CA 1
ATOM 1484 C C . SER A 1 186 ? 20.027 5.395 -5.504 1.00 87.69 186 SER A C 1
ATOM 1486 O O . SER A 1 186 ? 18.941 4.817 -5.569 1.00 87.69 186 SER A O 1
ATOM 1488 N N . LYS A 1 187 ? 20.203 6.527 -4.814 1.00 87.75 187 LYS A N 1
ATOM 1489 C CA . LYS A 1 187 ? 19.102 7.301 -4.219 1.00 87.75 187 LYS A CA 1
ATOM 1490 C C . LYS A 1 187 ? 18.469 8.284 -5.204 1.00 87.75 187 LYS A C 1
ATOM 1492 O O . LYS A 1 187 ? 17.497 8.937 -4.841 1.00 87.75 187 LYS A O 1
ATOM 1497 N N . GLU A 1 188 ? 19.009 8.379 -6.412 1.00 89.75 188 GLU A N 1
ATOM 1498 C CA . GLU A 1 188 ? 18.552 9.290 -7.454 1.00 89.75 188 GLU A CA 1
ATOM 1499 C C . GLU A 1 188 ? 17.390 8.727 -8.273 1.00 89.75 188 GLU A C 1
ATOM 1501 O O . GLU A 1 188 ? 17.099 7.524 -8.265 1.00 89.75 188 GLU A O 1
ATOM 1506 N N . LYS A 1 189 ? 16.717 9.618 -9.007 1.00 93.38 189 LYS A N 1
ATOM 1507 C CA . LYS A 1 189 ? 15.672 9.215 -9.945 1.00 93.38 189 LYS A CA 1
ATOM 1508 C C . LYS A 1 189 ? 16.272 8.565 -11.188 1.00 93.38 189 LYS A C 1
ATOM 1510 O O . LYS A 1 189 ? 17.261 9.028 -11.757 1.00 93.38 189 LYS A O 1
ATOM 1515 N N . VAL A 1 190 ? 15.581 7.540 -11.667 1.00 94.38 190 VAL A N 1
ATOM 1516 C CA . VAL A 1 190 ? 15.779 6.951 -12.988 1.00 94.38 190 VAL A CA 1
ATOM 1517 C C . VAL A 1 190 ? 14.558 7.232 -13.851 1.00 94.38 190 VAL A C 1
ATOM 1519 O O . VAL A 1 190 ? 13.422 7.169 -13.377 1.00 94.38 190 VAL A O 1
ATOM 1522 N N . THR A 1 191 ? 14.786 7.524 -15.127 1.00 95.75 191 THR A N 1
ATOM 1523 C CA . THR A 1 191 ? 13.747 7.620 -16.150 1.00 95.75 191 THR A CA 1
ATOM 1524 C C . THR A 1 191 ? 13.795 6.373 -17.018 1.00 95.75 191 THR A C 1
ATOM 1526 O O . THR A 1 191 ? 14.763 6.132 -17.742 1.00 95.75 191 THR A O 1
ATOM 1529 N N . LEU A 1 192 ? 12.725 5.586 -16.959 1.00 95.56 192 LEU A N 1
ATOM 1530 C CA . LEU A 1 192 ? 12.541 4.363 -17.727 1.00 95.56 192 LEU A CA 1
ATOM 1531 C C . LEU A 1 192 ? 11.466 4.566 -18.795 1.00 95.56 192 LEU A C 1
ATOM 1533 O O . LEU A 1 192 ? 10.520 5.329 -18.610 1.00 95.56 192 LEU A O 1
ATOM 1537 N N . SER A 1 193 ? 11.586 3.847 -19.905 1.00 94.56 193 SER A N 1
ATOM 1538 C CA . SER A 1 193 ? 10.541 3.727 -20.918 1.00 94.56 193 SER A CA 1
ATOM 1539 C C . SER A 1 193 ? 10.257 2.270 -21.227 1.00 94.56 193 SER A C 1
ATOM 1541 O O . SER A 1 193 ? 11.180 1.471 -21.358 1.00 94.56 193 SER A O 1
ATOM 1543 N N . GLY A 1 194 ? 8.985 1.917 -21.362 1.00 93.81 194 GLY A N 1
ATOM 1544 C CA . GLY A 1 194 ? 8.574 0.545 -21.637 1.00 93.81 194 GLY A CA 1
ATOM 1545 C C . GLY A 1 194 ? 7.074 0.426 -21.855 1.00 93.81 194 GLY A C 1
ATOM 1546 O O . GLY A 1 194 ? 6.359 1.426 -21.870 1.00 93.81 194 GLY A O 1
ATOM 1547 N N . LEU A 1 195 ? 6.600 -0.798 -22.050 1.00 94.19 195 LEU A N 1
ATOM 1548 C CA . LEU A 1 195 ? 5.171 -1.104 -22.103 1.00 94.19 195 LEU A CA 1
ATOM 1549 C C . LEU A 1 195 ? 4.676 -1.391 -20.686 1.00 94.19 195 LEU A C 1
ATOM 1551 O O . LEU A 1 195 ? 5.329 -2.130 -19.954 1.00 94.19 195 LEU A O 1
ATOM 1555 N N . LEU A 1 196 ? 3.552 -0.794 -20.298 1.00 95.25 196 LEU A N 1
ATOM 1556 C CA . LEU A 1 196 ? 2.928 -1.049 -19.003 1.00 95.25 196 LEU A CA 1
ATOM 1557 C C . LEU A 1 196 ? 1.878 -2.143 -19.160 1.00 95.25 196 LEU A C 1
ATOM 1559 O O . LEU A 1 196 ? 0.871 -1.940 -19.826 1.00 95.25 196 LEU A O 1
ATOM 1563 N N . ASN A 1 197 ? 2.111 -3.273 -18.504 1.00 94.94 197 ASN A N 1
ATOM 1564 C CA . ASN A 1 197 ? 1.194 -4.405 -18.455 1.00 94.94 197 ASN A CA 1
ATOM 1565 C C . ASN A 1 197 ? 0.698 -4.631 -17.024 1.00 94.94 197 ASN A C 1
ATOM 1567 O O . ASN A 1 197 ? 1.238 -4.072 -16.065 1.00 94.94 197 ASN A O 1
ATOM 1571 N N . THR A 1 198 ? -0.344 -5.445 -16.875 1.00 95.06 198 THR A N 1
ATOM 1572 C CA . THR A 1 198 ? -0.829 -5.883 -15.562 1.00 95.06 198 THR A CA 1
ATOM 1573 C C . THR A 1 198 ? 0.011 -7.039 -15.040 1.00 95.06 198 THR A C 1
ATOM 1575 O O . THR A 1 198 ? 0.198 -8.024 -15.752 1.00 95.06 198 THR A O 1
ATOM 1578 N N . ASP A 1 199 ? 0.441 -6.953 -13.789 1.00 95.50 199 ASP A N 1
ATOM 1579 C CA . ASP A 1 199 ? 1.049 -8.061 -13.050 1.00 95.50 199 ASP A CA 1
ATOM 1580 C C . ASP A 1 199 ? 0.792 -7.845 -11.557 1.00 95.50 199 ASP A C 1
ATOM 1582 O O . ASP A 1 199 ? 0.761 -6.697 -11.132 1.00 95.50 199 ASP A O 1
ATOM 1586 N N . ASP A 1 200 ? 0.602 -8.900 -10.766 1.00 96.56 200 ASP A N 1
ATOM 1587 C CA . ASP A 1 200 ? 0.341 -8.796 -9.321 1.00 96.56 200 ASP A CA 1
ATOM 1588 C C . ASP A 1 200 ? 1.566 -9.279 -8.540 1.00 96.56 200 ASP A C 1
ATOM 1590 O O . ASP A 1 200 ? 1.730 -10.469 -8.254 1.00 96.56 200 ASP A O 1
ATOM 1594 N N . VAL A 1 201 ? 2.456 -8.340 -8.208 1.00 97.75 201 VAL A N 1
ATOM 1595 C CA . VAL A 1 201 ? 3.732 -8.641 -7.550 1.00 97.75 201 VAL A CA 1
ATOM 1596 C C . VAL A 1 201 ? 3.742 -8.076 -6.139 1.00 97.75 201 VAL A C 1
ATOM 1598 O O . VAL A 1 201 ? 3.673 -6.864 -5.940 1.00 97.75 201 VAL A O 1
ATOM 1601 N N . LYS A 1 202 ? 3.904 -8.960 -5.151 1.00 97.19 202 LYS A N 1
ATOM 1602 C CA . LYS A 1 202 ? 4.042 -8.613 -3.729 1.00 97.19 202 LYS A CA 1
ATOM 1603 C C . LYS A 1 202 ? 5.397 -9.064 -3.205 1.00 97.19 202 LYS A C 1
ATOM 1605 O O . LYS A 1 202 ? 5.797 -10.208 -3.436 1.00 97.19 202 LYS A O 1
ATOM 1610 N N . LYS A 1 203 ? 6.108 -8.182 -2.504 1.00 96.06 203 LYS A N 1
ATOM 1611 C CA . LYS A 1 203 ? 7.393 -8.490 -1.863 1.00 96.06 203 LYS A CA 1
ATOM 1612 C C . LYS A 1 203 ? 7.518 -7.747 -0.541 1.00 96.06 203 LYS A C 1
ATOM 1614 O O . LYS A 1 203 ? 7.186 -6.568 -0.450 1.00 96.06 203 LYS A O 1
ATOM 1619 N N . ASN A 1 204 ? 8.084 -8.431 0.443 1.00 92.56 204 ASN A N 1
ATOM 1620 C CA . ASN A 1 204 ? 8.455 -7.827 1.713 1.00 92.56 204 ASN A CA 1
ATOM 1621 C C . ASN A 1 204 ? 9.908 -7.385 1.591 1.00 92.56 204 ASN A C 1
ATOM 1623 O O . ASN A 1 204 ? 10.788 -8.211 1.348 1.00 92.56 204 ASN A O 1
ATOM 1627 N N . LEU A 1 205 ? 10.145 -6.084 1.705 1.00 89.31 205 LEU A N 1
ATOM 1628 C CA . LEU A 1 205 ? 11.467 -5.481 1.597 1.00 89.31 205 LEU A CA 1
ATOM 1629 C C . LEU A 1 205 ? 11.831 -4.810 2.914 1.00 89.31 205 LEU A C 1
ATOM 1631 O O . LEU A 1 205 ? 10.962 -4.325 3.633 1.00 89.31 205 LEU A O 1
ATOM 1635 N N . LYS A 1 206 ? 13.123 -4.759 3.222 1.00 83.94 206 LYS A N 1
ATOM 1636 C CA . LYS A 1 206 ? 13.619 -4.028 4.387 1.00 83.94 206 LYS A CA 1
ATOM 1637 C C . LYS A 1 206 ? 13.887 -2.574 4.017 1.00 83.94 206 LYS A C 1
ATOM 1639 O O . LYS A 1 206 ? 14.540 -2.303 3.010 1.00 83.94 206 LYS A O 1
ATOM 1644 N N . SER A 1 207 ? 13.399 -1.648 4.831 1.00 77.06 207 SER A N 1
ATOM 1645 C CA . SER A 1 207 ? 13.785 -0.238 4.774 1.00 77.06 207 SER A CA 1
ATOM 1646 C C . SER A 1 207 ? 15.240 -0.041 5.227 1.00 77.06 207 SER A C 1
ATOM 1648 O O . SER A 1 207 ? 15.888 -0.952 5.749 1.00 77.06 207 SER A O 1
ATOM 1650 N N . ALA A 1 208 ? 15.756 1.181 5.064 1.00 72.00 208 ALA A N 1
ATOM 1651 C CA . ALA A 1 208 ? 17.105 1.548 5.504 1.00 72.00 208 ALA A CA 1
ATOM 1652 C C . ALA A 1 208 ? 17.318 1.396 7.025 1.00 72.00 208 ALA A C 1
ATOM 1654 O O . ALA A 1 208 ? 18.442 1.166 7.461 1.00 72.00 208 ALA A O 1
ATOM 1655 N N . ASP A 1 209 ? 16.251 1.494 7.822 1.00 73.12 209 ASP A N 1
ATOM 1656 C CA . ASP A 1 209 ? 16.252 1.292 9.274 1.00 73.12 209 ASP A CA 1
ATOM 1657 C C . ASP A 1 209 ? 15.790 -0.123 9.691 1.00 73.12 209 ASP A C 1
ATOM 1659 O O . ASP A 1 209 ? 15.505 -0.368 10.861 1.00 73.12 209 ASP A O 1
ATOM 1663 N N . ASN A 1 210 ? 15.785 -1.077 8.746 1.00 77.56 210 ASN A N 1
ATOM 1664 C CA . ASN A 1 210 ? 15.518 -2.506 8.953 1.00 77.56 210 ASN A CA 1
ATOM 1665 C C . ASN A 1 210 ? 14.072 -2.844 9.394 1.00 77.56 210 ASN A C 1
ATOM 1667 O O . ASN A 1 210 ? 13.834 -3.934 9.917 1.00 77.56 210 ASN A O 1
ATOM 1671 N N . HIS A 1 211 ? 13.101 -1.966 9.120 1.00 80.88 211 HIS A N 1
ATOM 1672 C CA . HIS A 1 211 ? 11.672 -2.291 9.200 1.00 80.88 211 HIS A CA 1
ATOM 1673 C C . HIS A 1 211 ? 11.200 -3.031 7.944 1.00 80.88 211 HIS A C 1
ATOM 1675 O O . HIS A 1 211 ? 11.642 -2.754 6.828 1.00 80.88 211 HIS A O 1
ATOM 1681 N N . GLU A 1 212 ? 10.285 -3.985 8.119 1.00 85.88 212 GLU A N 1
ATOM 1682 C CA . GLU A 1 212 ? 9.674 -4.701 7.000 1.00 85.88 212 GLU A CA 1
ATOM 1683 C C . GLU A 1 212 ? 8.557 -3.872 6.360 1.00 85.88 212 GLU A C 1
ATOM 1685 O O . GLU A 1 212 ? 7.622 -3.424 7.023 1.00 85.88 212 GLU A O 1
ATOM 1690 N N . MET A 1 213 ? 8.652 -3.704 5.045 1.00 86.69 213 MET A N 1
ATOM 1691 C CA . MET A 1 213 ? 7.733 -2.943 4.215 1.00 86.69 213 MET A CA 1
ATOM 1692 C C . MET A 1 213 ? 7.132 -3.865 3.154 1.00 86.69 213 MET A C 1
ATOM 1694 O O . MET A 1 213 ? 7.853 -4.459 2.350 1.00 86.69 213 MET A O 1
ATOM 1698 N N . ASN A 1 214 ? 5.805 -3.964 3.122 1.00 91.50 214 ASN A N 1
ATOM 1699 C CA . ASN A 1 214 ? 5.090 -4.797 2.156 1.00 91.50 214 ASN A CA 1
ATOM 1700 C C . ASN A 1 214 ? 4.814 -3.990 0.885 1.00 91.50 214 ASN A C 1
ATOM 1702 O O . ASN A 1 214 ? 3.851 -3.226 0.829 1.00 91.50 214 ASN A O 1
ATOM 1706 N N . TYR A 1 215 ? 5.656 -4.157 -0.129 1.00 94.12 215 TYR A N 1
ATOM 1707 C CA . TYR A 1 215 ? 5.423 -3.577 -1.445 1.00 94.12 215 TYR A CA 1
ATOM 1708 C C . TYR A 1 215 ? 4.493 -4.464 -2.264 1.00 94.12 215 TYR A C 1
ATOM 1710 O O . TYR A 1 215 ? 4.621 -5.690 -2.285 1.00 94.12 215 TYR A O 1
ATOM 1718 N N . HIS A 1 216 ? 3.572 -3.822 -2.971 1.00 96.56 216 HIS A N 1
ATOM 1719 C CA . HIS A 1 216 ? 2.636 -4.452 -3.890 1.00 96.56 216 HIS A CA 1
ATOM 1720 C C . HIS A 1 216 ? 2.586 -3.593 -5.150 1.00 96.56 216 HIS A C 1
ATOM 1722 O O . HIS A 1 216 ? 2.457 -2.381 -5.041 1.00 96.56 216 HIS A O 1
ATOM 1728 N N . ALA A 1 217 ? 2.716 -4.200 -6.324 1.00 97.88 217 ALA A N 1
ATOM 1729 C CA . ALA A 1 217 ? 2.521 -3.565 -7.620 1.00 97.88 217 ALA A CA 1
ATOM 1730 C C . ALA A 1 217 ? 1.436 -4.317 -8.396 1.00 97.88 217 ALA A C 1
ATOM 1732 O O . ALA A 1 217 ? 1.427 -5.547 -8.380 1.00 97.88 217 ALA A O 1
ATOM 1733 N N . VAL A 1 218 ? 0.559 -3.574 -9.080 1.00 98.00 218 VAL A N 1
ATOM 1734 C CA . VAL A 1 218 ? -0.404 -4.129 -10.063 1.00 98.00 218 VAL A CA 1
ATOM 1735 C C . VAL A 1 218 ? -0.004 -3.847 -11.519 1.00 98.00 218 VAL A C 1
ATOM 1737 O O . VAL A 1 218 ? -0.701 -4.228 -12.463 1.00 98.00 218 VAL A O 1
ATOM 1740 N N . TYR A 1 219 ? 1.123 -3.155 -11.698 1.00 97.88 219 TYR A N 1
ATOM 1741 C CA . TYR A 1 219 ? 1.723 -2.842 -12.987 1.00 97.88 219 TYR A CA 1
ATOM 1742 C C . TYR A 1 219 ? 3.122 -3.427 -13.090 1.00 97.88 219 TYR A C 1
ATOM 1744 O O . TYR A 1 219 ? 3.893 -3.385 -12.129 1.00 97.88 219 TYR A O 1
ATOM 1752 N N . LYS A 1 220 ? 3.481 -3.847 -14.300 1.00 97.19 220 LYS A N 1
ATOM 1753 C CA . LYS A 1 220 ? 4.840 -4.211 -14.686 1.00 97.19 220 LYS A CA 1
ATOM 1754 C C . LYS A 1 220 ? 5.277 -3.405 -15.900 1.00 97.19 220 LYS A C 1
ATOM 1756 O O . LYS A 1 220 ? 4.528 -3.294 -16.869 1.00 97.19 220 LYS A O 1
ATOM 1761 N N . LEU A 1 221 ? 6.492 -2.862 -15.853 1.00 95.94 221 LEU A N 1
ATOM 1762 C CA . LEU A 1 221 ? 7.124 -2.241 -17.013 1.00 95.94 221 LEU A CA 1
ATOM 1763 C C . LEU A 1 221 ? 7.945 -3.291 -17.764 1.00 95.94 221 LEU A C 1
ATOM 1765 O O . LEU A 1 221 ? 8.907 -3.844 -17.231 1.00 95.94 221 LEU A O 1
ATOM 1769 N N . GLU A 1 222 ? 7.577 -3.549 -19.011 1.00 92.50 222 GLU A N 1
ATOM 1770 C CA . GLU A 1 222 ? 8.247 -4.502 -19.890 1.00 92.50 222 GLU A CA 1
ATOM 1771 C C . GLU A 1 222 ? 8.987 -3.797 -21.026 1.00 92.50 222 GLU A C 1
ATOM 1773 O O . GLU A 1 222 ? 8.698 -2.649 -21.375 1.00 92.50 222 GLU A O 1
ATOM 1778 N N . ASN A 1 223 ? 9.950 -4.497 -21.634 1.00 91.19 223 ASN A N 1
ATOM 1779 C CA . ASN A 1 223 ? 10.817 -3.950 -22.685 1.00 91.19 223 ASN A CA 1
ATOM 1780 C C . ASN A 1 223 ? 11.509 -2.646 -22.252 1.00 91.19 223 ASN A C 1
ATOM 1782 O O . ASN A 1 223 ? 11.596 -1.680 -23.020 1.00 91.19 223 ASN A O 1
ATOM 1786 N N . VAL A 1 224 ? 11.968 -2.642 -20.997 1.00 94.06 224 VAL A N 1
ATOM 1787 C CA . VAL A 1 224 ? 12.532 -1.478 -20.319 1.00 94.06 224 VAL A CA 1
ATOM 1788 C C . VAL A 1 224 ? 13.742 -0.946 -21.081 1.00 94.06 224 VAL A C 1
ATOM 1790 O O . VAL A 1 224 ? 14.673 -1.673 -21.417 1.00 94.06 224 VAL A O 1
ATOM 1793 N N . THR A 1 225 ? 13.716 0.354 -21.341 1.00 93.19 225 THR A N 1
ATOM 1794 C CA . THR A 1 225 ? 14.818 1.155 -21.866 1.00 93.19 225 THR A CA 1
ATOM 1795 C C . THR A 1 225 ? 15.115 2.250 -20.851 1.00 93.19 225 THR A C 1
ATOM 1797 O O . THR A 1 225 ? 14.200 2.948 -20.416 1.00 93.19 225 THR A O 1
ATOM 1800 N N . ILE A 1 226 ? 16.377 2.411 -20.467 1.00 9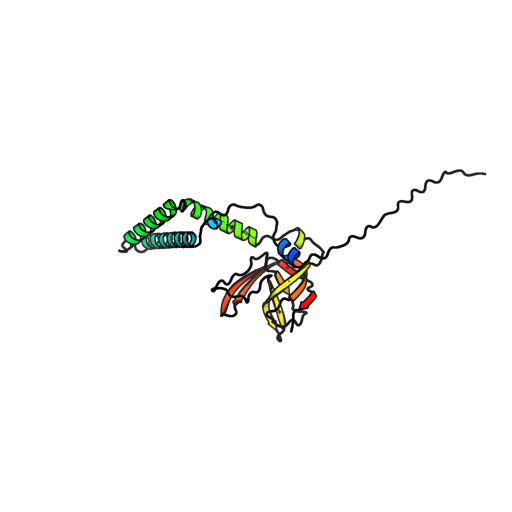2.31 226 ILE A N 1
ATOM 1801 C CA . ILE A 1 226 ? 16.802 3.489 -19.568 1.00 92.31 226 ILE A CA 1
ATOM 1802 C C . ILE A 1 226 ? 17.012 4.733 -20.428 1.00 92.31 226 ILE A C 1
ATOM 1804 O O . ILE A 1 226 ? 17.803 4.695 -21.367 1.00 92.31 226 ILE A O 1
ATOM 1808 N N . ILE A 1 227 ? 16.273 5.803 -20.144 1.00 89.06 227 ILE A N 1
ATOM 1809 C CA . ILE A 1 227 ? 16.408 7.083 -20.853 1.00 89.06 227 ILE A CA 1
ATOM 1810 C C . ILE A 1 227 ? 17.455 7.950 -20.164 1.00 89.06 227 ILE A C 1
ATOM 1812 O O . ILE A 1 227 ? 18.316 8.524 -20.820 1.00 89.06 227 ILE A O 1
ATOM 1816 N N . GLU A 1 228 ? 17.364 8.050 -18.842 1.00 84.19 228 GLU A N 1
ATOM 1817 C CA . GLU A 1 228 ? 18.224 8.904 -18.036 1.00 84.19 228 GLU A CA 1
ATOM 1818 C C . GLU A 1 228 ? 18.367 8.288 -16.651 1.00 84.19 228 GLU A C 1
ATOM 1820 O O . GLU A 1 228 ? 17.405 7.764 -16.084 1.00 84.19 228 GLU A O 1
ATOM 1825 N N . GLN A 1 229 ? 19.566 8.376 -16.102 1.00 74.75 229 GLN A N 1
ATOM 1826 C CA . GLN A 1 229 ? 19.823 8.156 -14.694 1.00 74.75 229 GLN A CA 1
ATOM 1827 C C . GLN A 1 229 ? 20.479 9.437 -14.203 1.00 74.75 229 GLN A C 1
ATOM 1829 O O . GLN A 1 229 ? 21.543 9.794 -14.704 1.00 74.75 229 GLN A O 1
ATOM 1834 N N . GLN A 1 230 ? 19.835 10.145 -13.274 1.00 59.22 230 GLN A N 1
ATOM 1835 C CA . GLN A 1 230 ? 20.512 11.256 -12.617 1.00 59.22 230 GLN A CA 1
ATOM 1836 C C . GLN A 1 230 ? 21.642 10.641 -11.786 1.00 59.22 230 GLN A C 1
ATOM 1838 O O . GLN A 1 230 ? 21.405 9.801 -10.919 1.00 59.22 230 GLN A O 1
ATOM 1843 N N . GLY A 1 231 ? 22.877 10.942 -12.160 1.00 54.88 231 GLY A N 1
ATOM 1844 C CA . GLY A 1 231 ? 24.087 10.456 -11.517 1.00 54.88 231 GLY A CA 1
ATOM 1845 C C . GLY A 1 231 ? 25.134 11.557 -11.574 1.00 54.88 231 GLY A C 1
ATOM 1846 O O . GLY A 1 231 ? 25.212 12.245 -12.592 1.00 54.88 231 GLY A O 1
ATOM 1847 N N . ASP A 1 232 ? 25.836 11.716 -10.451 1.00 42.81 232 ASP A N 1
ATOM 1848 C CA . ASP A 1 232 ? 26.868 12.722 -10.155 1.00 42.81 232 ASP A CA 1
ATOM 1849 C C . ASP A 1 232 ? 27.836 13.043 -11.309 1.00 42.81 232 ASP A C 1
ATOM 1851 O O . ASP A 1 232 ? 28.315 12.099 -11.984 1.00 42.81 232 ASP A O 1
#

Secondary structure (DSSP, 8-state):
----------------------PPPHHHHHHHTS--------GGGGS-HHHHHHHHHHHHHHHHHHHHHHH-TT-TTHHHHHHHHHHHHHHHHHTT--HHHHHHHHHHHHHHHHHHHH---HHHHT--S-EEEEEEEEEEEEETTEEEEEEEESS-TT--STT---PPPGGGEEEEE-TTS-PPP-SS-EEEEEEEEEEEEEEEEE-TTS-EEEEEEEEEEEEEEEEEE---

pLDDT: mean 87.56, std 14.97, range [41.03, 98.38]

Sequence (232 aa):
MRNNHLGSFLLLVLLAIPQISFATSSEQTWQKLRPNLAPFNDPFKQLTQPQLDDLGYFVALSEDITLIESQAPNYKKLPELKLKQTALEQELQSQNINVNYLLSQRKIVMQKREQAATATNPEIINSSTKHTVSGYLVPIEIENNAIKTAFLVKDSPYFVVAHQHHVPQPNQTIYVDLSKSNIMPSKEKVTLSGLLNTDDVKKNLKSADNHEMNYHAVYKLENVTIIEQQGD

Foldseek 3Di:
DDDDDDDDPPPPPDPPDPPPPPAQDQVNVLVLLFADDDDDDDPVVVDDPVLVVLLVVLVVLVVVLVVCCVPPVPPPCSVVSVVVSVVSCVVCVVVVHDSVVNVVCVVVNVVVVLCRLQDGYCVQAVDPDKHKHKFAWAAPDADPQAGQKTKGAHDQQQDDDPNPNDAGRQSRIEIEGQNVHRHGHDSWMWIKIARKHFDWDWDFDADPVGDTDIHTHRIYGPPIDTPDTPDD

Radius of gyration: 28.0 Å; chains: 1; bounding box: 49×32×125 Å